Protein 8JBW (pdb70)

Solvent-accessible surface area: 17081 Å² total; per-residue (Å²): 155,85,74,63,69,38,5,2,9,0,37,0,38,0,45,59,1,137,122,34,4,80,72,3,8,51,102,2,15,0,50,39,38,2,43,47,0,116,118,58,67,16,42,22,10,13,4,34,1,3,30,11,72,1,0,15,0,2,0,10,8,20,54,35,62,42,88,26,109,108,90,123,98,21,67,164,77,27,72,58,116,0,57,88,2,79,94,22,31,109,67,72,14,34,6,4,17,11,8,0,6,75,15,130,67,0,111,50,28,19,89,66,0,55,87,49,51,9,110,58,75,36,66,34,68,83,66,75,37,155,76,11,35,6,41,12,0,11,0,65,14,3,10,56,9,5,2,21,0,6,48,113,62,91,6,110,14,48,2,35,18,28,26,44,75,39,116,100,108,38,63,33,32,154,152,48,49,101,8,87,0,52,0,2,0,3,5,6,6,17,26,43,169,94,49,56,41,87,3,22,74,15,4,119,118,4,70,53,212,167,144,15,34,3,79,9,4,53,38,15,13,80,46,72,80,90,92,183,49,95,75,62,121,78,103,13,51,0,57,37,0,14,51,15,52,56,14,102,25,0,13,17,0,0,0,53,1,74,59,0,27,92,1,0,43,26,1,103,78,9,38,12,110,14,0,46,9,12,92,48,6,3,117,72,4,114,123,124,10,71,100,64,66,46,85,36,142,33,58,22,93,81,0,64,133,12,26,0,1,2,16,34,53,171,56,3,5,0,0,5,0,11,1,64,28,40,51,157,93,60,22,5,0,0,1,1,0,11,54,41,127,23,122,7,15,7,17,28,2,80,54,20,0,71,98,5,10,51,60,71,84,88,130,250

Radius of gyration: 21.15 Å; Cα contacts (8 Å, |Δi|>4): 724; chains: 1; bounding box: 48×59×52 Å

Organism: Zymoseptoria tritici (NCBI:txid1047171)

InterPro domains:
  IPR004360 Glyoxalase/fosfomycin resistance/dioxygenase domain [PF00903] (42-165)
  IPR004360 Glyoxalase/fosfomycin resistance/dioxygenase domain [PF00903] (229-338)
  IPR005956 4-hydroxyphenylpyruvate dioxygenase [PIRSF009283] (35-419)
  IPR005956 4-hydroxyphenylpyruvate dioxygenase [PTHR11959] (38-419)
  IPR005956 4-hydroxyphenylpyruvate dioxygenase [TIGR01263] (41-419)
  IPR029068 Glyoxalase/Bleomycin resistance protein/Dihydroxybiphenyl dioxygenase [G3DSA:3.10.180.10] (33-210)
  IPR029068 Glyoxalase/Bleomycin resistance protein/Dihydroxybiphenyl dioxygenase [G3DSA:3.10.180.10] (213-419)
  IPR029068 Glyoxalase/Bleomycin resistance protein/Dihydroxybiphenyl dioxygenase [SSF54593] (38-406)
  IPR037523 Vicinal oxygen chelate (VOC), core domain [PS51819] (41-187)
  IPR037523 Vicinal oxygen chelate (VOC), core domain [PS51819] (218-376)
  IPR041735 4-hydroxyphenylpyruvate dioxygenase, C-terminal [cd07250] (216-411)
  IPR041736 4-hydroxyphenylpyruvate dioxygenase, N-terminal [cd08342] (42-200)

Secondary structure (DSSP, 8-state):
----TTEEEEEEE-S-HHHHHHHHHHHH--EEEEEESTTTT-SSEEEEEEEETTEEEEEEEESS-TT--SSPPPPHHHHHHHHHHHHHHHHT-SEEEEEEEE-S-HHHHHHHHHHTT-EEEEEEEEEEETTEEEEEEEEE-STT-EEEEEEESS--SSSSTT-EE--S--GGGGSS------EEEEEES---HHHHHHHHHHHHTT-SSSPPS-HHHHHHHHHHHT----------TTTTHHHHHHSTT-EEEEEE-S-HHHHHHHHHHHT--BPPPPHHHHHHHHHHHHHTT---SS-HHHHHHTT-EEEE-SS-EEEEEEBSPSSSSTTEEEEEEEEES----SHHHHHHHHHHHHHHHTT-

B-factor: mean 84.69, std 13.87, range [20.0, 147.4]

Foldseek 3Di:
DADAVQWLAWEKQAACQPPVVCCCVLLPPWKWWKKFDVVLPNQFKIWTWTAARNYIYIYMHTPAALPRPPDDDDPPVRSVVRVVSVVCCVVPNIDTAETEGADACQVVLVVLLCVLPWAWDAHWDWDAAPQGIKIKTWTAAQHRHIYMYIYGDRHDARRHHRMHTDDDTDPSNVVAQHAAWHYWQDKRQWPDPVRLVVRQVSQVSSDDPPDHRDPLSPVQSVVPVVDDADADPPPQLLFLVCCQNPPGSAIETEIEGQDVLSNLVSSVVSPFAFGAHHPVLLVVVVVVCVVLVADDPDDSVSCNVSSWDWDADNQHIKIKTKTQQPDPDRHYIYMYMHDDPDSDDCPVVVVSRRVRSVVVVVVD

Nearest PDB structures (foldseek):
  8jbw-assembly1_A-2  TM=1.003E+00  e=5.913E-81  Zymoseptoria tritici
  8im2-assembly1_A  TM=7.874E-01  e=1.415E-38  Homo sapiens
  1sqi-assembly1_A  TM=8.249E-01  e=3.680E-37  Rattus norvegicus
  1sqi-assembly1_B  TM=8.446E-01  e=2.368E-36  Rattus norvegicus
  8x68-assembly1_A-2  TM=7.218E-01  e=2.216E-27  Arabidopsis thaliana

Sequence (364 aa):
EVNYRGYHHAEWWVGNAKQVAQFYITRMGFEPVAHKGLETGSRFFASHVVQNNGVRFVFTSPVRSSARQTLKAAPLADQARLDEMYDHLDKHGDGVKDVAFEVDDVLAVYENAVANGAESVSSPHTDSCDEGDVISAAIKTYGDTTHTFIQRTTYTGPFLPGYRSCTTVDSANKFLPPVNLEAIDHCVGNQDWDEMSDACDFYERCLGFHRFWSVDDKDICTEFSALKNEPAHGKSQIEEYVDFYNGPGVQHIALRTPNIIEAVSNLRSRGVEFISVPDTYYENMRLRLKAAGMKLEESFDIIQKLNILIDFDEGGYLLQLFTKPLMDRPTVFIEIIQRNNFDGFGAGNFKSLFEAIEREQDLR

Structure (mmCIF, N/CA/C/O backbone):
data_8JBW
#
_entry.id   8JBW
#
_cell.length_a   110.348
_cell.length_b   110.348
_cell.length_c   80.849
_cell.angle_alpha   90.00
_cell.angle_beta   90.00
_cell.angle_gamma   90.00
#
_symmetry.space_group_name_H-M   'P 42 21 2'
#
loop_
_entity.id
_entity.type
_entity.pdbx_description
1 polymer '4-hydroxyphenylpyruvate dioxygenase'
2 non-polymer 'COBALT (II) ION'
3 non-polymer (9bR)-2,6-diethanoyl-8,9b-dimethyl-3,7,9-tris(oxidanyl)dibenzofuran-1-one
#
loop_
_atom_site.group_PDB
_atom_site.id
_atom_site.type_symbol
_atom_site.label_atom_id
_atom_site.label_alt_id
_atom_site.label_comp_id
_atom_site.label_asym_id
_atom_site.label_entity_id
_atom_site.label_seq_id
_atom_site.pdbx_PDB_ins_code
_atom_site.Cartn_x
_atom_site.Cartn_y
_atom_site.Cartn_z
_atom_site.occupancy
_atom_site.B_iso_or_equiv
_atom_site.auth_seq_id
_atom_site.auth_comp_id
_atom_site.auth_asym_id
_atom_site.auth_atom_id
_atom_site.pdbx_PDB_model_num
ATOM 1 N N . GLU A 1 36 ? 56.868 38.165 22.820 1.00 118.33 36 GLU A N 1
ATOM 2 C CA . GLU A 1 36 ? 56.157 39.373 23.209 1.00 116.33 36 GLU A CA 1
ATOM 3 C C . GLU A 1 36 ? 54.652 39.311 22.970 1.00 110.96 36 GLU A C 1
ATOM 4 O O . GLU A 1 36 ? 53.921 40.092 23.590 1.00 106.84 36 GLU A O 1
ATOM 6 N N . VAL A 1 37 ? 54.170 38.409 22.107 1.00 105.44 37 VAL A N 1
ATOM 7 C CA . VAL A 1 37 ? 52.758 38.404 21.728 1.00 101.33 37 VAL A CA 1
ATOM 8 C C . VAL A 1 37 ? 51.926 37.820 22.871 1.00 94.74 37 VAL A C 1
ATOM 9 O O . VAL A 1 37 ? 52.457 37.193 23.796 1.00 82.77 37 VAL A O 1
ATOM 13 N N . ASN A 1 38 ? 50.606 38.017 22.796 1.00 92.92 38 ASN A N 1
ATOM 14 C CA . ASN A 1 38 ? 49.718 37.910 23.951 1.00 86.64 38 ASN A CA 1
ATOM 15 C C . ASN A 1 38 ? 48.347 37.454 23.447 1.00 87.82 38 ASN A C 1
ATOM 16 O O . ASN A 1 38 ? 47.597 38.268 22.903 1.00 82.92 38 ASN A O 1
ATOM 21 N N . TYR A 1 39 ? 48.010 36.172 23.653 1.00 88.96 39 TYR A N 1
ATOM 22 C CA . TYR A 1 39 ? 46.770 35.616 23.110 1.00 79.59 39 TYR A CA 1
ATOM 23 C C . TYR A 1 39 ? 45.560 35.830 24.003 1.00 76.92 39 TYR A C 1
ATOM 24 O O . TYR A 1 39 ? 44.444 35.532 23.560 1.00 77.04 39 TYR A O 1
ATOM 33 N N . ARG A 1 40 ? 45.755 36.333 25.234 1.00 76.84 40 ARG A N 1
ATOM 34 C CA . ARG A 1 40 ? 44.713 36.384 26.270 1.00 67.48 40 ARG A CA 1
ATOM 35 C C . ARG A 1 40 ? 43.962 35.062 26.343 1.00 66.86 40 ARG A C 1
ATOM 36 O O . ARG A 1 40 ? 42.739 35.024 26.486 1.00 66.81 40 ARG A O 1
ATOM 44 N N . GLY A 1 41 ? 44.711 33.967 26.227 1.00 66.47 41 GLY A N 1
ATOM 45 C CA . GLY A 1 41 ? 44.174 32.634 26.376 1.00 67.75 41 GLY A CA 1
ATOM 46 C C . GLY A 1 41 ? 43.362 32.136 25.209 1.00 73.84 41 GLY A C 1
ATOM 47 O O . GLY A 1 41 ? 42.900 30.985 25.245 1.00 74.99 41 GLY A O 1
ATOM 48 N N . TYR A 1 42 ? 43.172 32.967 24.182 1.00 76.06 42 TYR A N 1
ATOM 49 C CA . TYR A 1 42 ? 42.503 32.581 22.951 1.00 68.35 42 TYR A CA 1
ATOM 50 C C . TYR A 1 42 ? 43.507 31.914 22.033 1.00 71.28 42 TYR A C 1
ATOM 51 O O . TYR A 1 42 ? 44.474 32.552 21.601 1.00 76.88 42 TYR A O 1
ATOM 60 N N . HIS A 1 43 ? 43.285 30.639 21.729 1.00 70.36 43 HIS A N 1
ATOM 61 C CA . HIS A 1 43 ? 44.170 30.000 20.771 1.00 73.02 43 HIS A CA 1
ATOM 62 C C . HIS A 1 43 ? 43.984 30.609 19.397 1.00 73.87 43 HIS A C 1
ATOM 63 O O . HIS A 1 43 ? 44.952 30.790 18.649 1.00 74.66 43 HIS A O 1
ATOM 70 N N . HIS A 1 44 ? 42.745 30.969 19.081 1.00 73.88 44 HIS A N 1
ATOM 71 C CA . HIS A 1 44 ? 42.327 31.422 17.767 1.00 72.39 44 HIS A CA 1
ATOM 72 C C . HIS A 1 44 ? 40.811 31.501 17.730 1.00 70.87 44 HIS A C 1
ATOM 73 O O . HIS A 1 44 ? 40.137 30.981 18.622 1.00 74.79 44 HIS A O 1
ATOM 80 N N . ALA A 1 45 ? 40.266 32.129 16.699 1.00 73.64 45 ALA A N 1
ATOM 81 C CA . ALA A 1 45 ? 38.869 31.965 16.324 1.00 75.21 45 ALA A CA 1
ATOM 82 C C . ALA A 1 45 ? 38.832 31.345 14.939 1.00 73.93 45 ALA A C 1
ATOM 83 O O . ALA A 1 45 ? 39.562 31.791 14.046 1.00 74.53 45 ALA A O 1
ATOM 85 N N . GLU A 1 46 ? 38.003 30.318 14.756 1.00 71.86 46 GLU A N 1
ATOM 86 C CA . GLU A 1 46 ? 37.856 29.676 13.448 1.00 78.74 46 GLU A CA 1
ATOM 87 C C . GLU A 1 46 ? 36.562 30.108 12.768 1.00 74.82 46 GLU A C 1
ATOM 88 O O . GLU A 1 46 ? 35.474 30.000 13.348 1.00 71.23 46 GLU A O 1
ATOM 94 N N . TRP A 1 47 ? 36.679 30.588 11.540 1.00 71.18 47 TRP A N 1
ATOM 95 C CA . TRP A 1 47 ? 35.494 30.915 10.767 1.00 72.18 47 TRP A CA 1
ATOM 96 C C . TRP A 1 47 ? 35.157 29.756 9.842 1.00 68.73 47 TRP A C 1
ATOM 97 O O . TRP A 1 47 ? 36.043 29.044 9.365 1.00 67.78 47 TRP A O 1
ATOM 108 N N . TRP A 1 48 ? 33.868 29.565 9.596 1.00 68.58 48 TRP A N 1
ATOM 109 C CA . TRP A 1 48 ? 33.417 28.767 8.462 1.00 72.88 48 TRP A CA 1
ATOM 110 C C . TRP A 1 48 ? 32.998 29.715 7.345 1.00 70.26 48 TRP A C 1
ATOM 111 O O . TRP A 1 48 ? 32.121 30.571 7.540 1.00 65.32 48 TRP A O 1
ATOM 122 N N . VAL A 1 49 ? 33.664 29.595 6.193 1.00 70.76 49 VAL A N 1
ATOM 123 C CA . VAL A 1 49 ? 33.468 30.521 5.089 1.00 71.36 49 VAL A CA 1
ATOM 124 C C . VAL A 1 49 ? 33.498 29.761 3.771 1.00 74.09 49 VAL A C 1
ATOM 125 O O . VAL A 1 49 ? 33.979 28.626 3.684 1.00 72.48 49 VAL A O 1
ATOM 129 N N . GLY A 1 50 ? 32.971 30.415 2.732 1.00 74.99 50 GLY A N 1
ATOM 130 C CA . GLY A 1 50 ? 32.884 29.764 1.439 1.00 69.29 50 GLY A CA 1
ATOM 131 C C . GLY A 1 50 ? 34.235 29.668 0.762 1.00 69.38 50 GLY A C 1
ATOM 132 O O . GLY A 1 50 ? 34.626 28.606 0.272 1.00 61.74 50 GLY A O 1
ATOM 133 N N . ASN A 1 51 ? 34.979 30.766 0.758 1.00 70.03 51 ASN A N 1
ATOM 134 C CA . ASN A 1 51 ? 36.252 30.857 0.057 1.00 68.29 51 ASN A CA 1
ATOM 135 C C . ASN A 1 51 ? 37.323 31.183 1.083 1.00 69.81 51 ASN A C 1
ATOM 136 O O . ASN A 1 51 ? 37.739 32.336 1.210 1.00 67.37 51 ASN A O 1
ATOM 141 N N . ALA A 1 52 ? 37.762 30.161 1.816 1.00 69.26 52 ALA A N 1
ATOM 142 C CA . ALA A 1 52 ? 38.794 30.382 2.820 1.00 72.85 52 ALA A CA 1
ATOM 143 C C . ALA A 1 52 ? 39.996 31.074 2.202 1.00 73.91 52 ALA A C 1
ATOM 144 O O . ALA A 1 52 ? 40.435 32.130 2.680 1.00 72.29 52 ALA A O 1
ATOM 146 N N . LYS A 1 53 ? 40.506 30.512 1.101 1.00 75.54 53 LYS A N 1
ATOM 147 C CA . LYS A 1 53 ? 41.761 30.985 0.530 1.00 74.39 53 LYS A CA 1
ATOM 148 C C . LYS A 1 53 ? 41.713 32.486 0.278 1.00 72.85 53 LYS A C 1
ATOM 149 O O . LYS A 1 53 ? 42.632 33.218 0.658 1.00 77.78 53 LYS A O 1
ATOM 155 N N . GLN A 1 54 ? 40.612 32.976 -0.295 1.00 72.79 54 GLN A N 1
ATOM 156 C CA . GLN A 1 54 ? 40.539 34.392 -0.637 1.00 75.11 54 GLN A CA 1
ATOM 157 C C . GLN A 1 54 ? 40.019 35.256 0.511 1.00 74.98 54 GLN A C 1
ATOM 158 O O . GLN A 1 54 ? 40.499 36.384 0.695 1.00 72.81 54 GLN A O 1
ATOM 164 N N . VAL A 1 55 ? 39.037 34.769 1.272 1.00 67.57 55 VAL A N 1
ATOM 165 C CA . VAL A 1 55 ? 38.503 35.564 2.369 1.00 69.64 55 VAL A CA 1
ATOM 166 C C . VAL A 1 55 ? 39.603 35.856 3.392 1.00 73.54 55 VAL A C 1
ATOM 167 O O . VAL A 1 55 ? 39.726 36.981 3.901 1.00 64.89 55 VAL A O 1
ATOM 171 N N . ALA A 1 56 ? 40.455 34.859 3.660 1.00 70.31 56 ALA A N 1
ATOM 172 C CA . ALA A 1 56 ? 41.573 35.046 4.582 1.00 72.27 56 ALA A CA 1
ATOM 173 C C . ALA A 1 56 ? 42.414 36.255 4.206 1.00 70.00 56 ALA A C 1
ATOM 174 O O . ALA A 1 56 ? 42.904 36.973 5.081 1.00 78.99 56 ALA A O 1
ATOM 176 N N . GLN A 1 57 ? 42.579 36.506 2.920 1.00 74.16 57 GLN A N 1
ATOM 177 C CA . GLN A 1 57 ? 43.416 37.615 2.494 1.00 77.05 57 GLN A CA 1
ATOM 178 C C . GLN A 1 57 ? 42.761 38.956 2.753 1.00 73.67 57 GLN A C 1
ATOM 179 O O . GLN A 1 57 ? 43.463 39.974 2.835 1.00 73.99 57 GLN A O 1
ATOM 185 N N . PHE A 1 58 ? 41.437 38.968 2.895 1.00 68.56 58 PHE A N 1
ATOM 186 C CA . PHE A 1 58 ? 40.737 40.191 3.256 1.00 68.85 58 PHE A CA 1
ATOM 187 C C . PHE A 1 58 ? 41.393 40.831 4.463 1.00 76.45 58 PHE A C 1
ATOM 188 O O . PHE A 1 58 ? 41.764 42.012 4.440 1.00 74.82 58 PHE A O 1
ATOM 196 N N . TYR A 1 59 ? 41.580 40.027 5.515 1.00 70.15 59 TYR A N 1
ATOM 197 C CA . TYR A 1 59 ? 42.198 40.463 6.756 1.00 77.83 59 TYR A CA 1
ATOM 198 C C . TYR A 1 59 ? 43.683 40.746 6.572 1.00 79.42 59 TYR A C 1
ATOM 199 O O . TYR A 1 59 ? 44.235 41.578 7.306 1.00 79.27 59 TYR A O 1
ATOM 208 N N . ILE A 1 60 ? 44.335 40.102 5.598 1.00 71.73 60 ILE A N 1
ATOM 209 C CA . ILE A 1 60 ? 45.717 40.460 5.307 1.00 74.38 60 ILE A CA 1
ATOM 210 C C . ILE A 1 60 ? 45.780 41.853 4.702 1.00 74.27 60 ILE A C 1
ATOM 211 O O . ILE A 1 60 ? 46.582 42.698 5.114 1.00 73.11 60 ILE A O 1
ATOM 216 N N . THR A 1 61 ? 44.943 42.121 3.714 1.00 75.02 61 THR A N 1
ATOM 217 C CA . THR A 1 61 ? 45.091 43.409 3.058 1.00 79.42 61 THR A CA 1
ATOM 218 C C . THR A 1 61 ? 44.388 44.500 3.844 1.00 74.92 61 THR A C 1
ATOM 219 O O . THR A 1 61 ? 44.991 45.528 4.164 1.00 75.29 61 THR A O 1
ATOM 223 N N . ARG A 1 62 ? 43.129 44.275 4.203 1.00 75.80 62 ARG A N 1
ATOM 224 C CA . ARG A 1 62 ? 42.354 45.327 4.848 1.00 77.97 62 ARG A CA 1
ATOM 225 C C . ARG A 1 62 ? 42.707 45.545 6.321 1.00 78.23 62 ARG A C 1
ATOM 226 O O . ARG A 1 62 ? 42.511 46.655 6.835 1.00 76.27 62 ARG A O 1
ATOM 234 N N . MET A 1 63 ? 43.249 44.546 7.01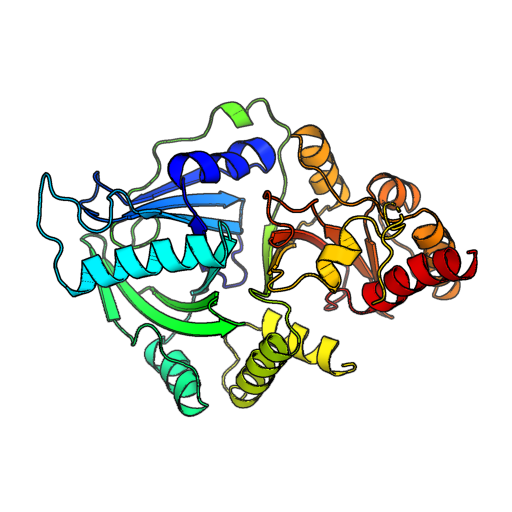4 1.00 74.46 63 MET A N 1
ATOM 235 C CA . MET A 1 63 ? 43.424 44.682 8.456 1.00 80.64 63 MET A CA 1
ATOM 236 C C . MET A 1 63 ? 44.806 44.335 8.995 1.00 78.62 63 MET A C 1
ATOM 237 O O . MET A 1 63 ? 44.982 44.341 10.217 1.00 80.45 63 MET A O 1
ATOM 242 N N . GLY A 1 64 ? 45.778 44.033 8.145 1.00 69.78 64 GLY A N 1
ATOM 243 C CA . GLY A 1 64 ? 47.138 43.893 8.603 1.00 67.29 64 GLY A CA 1
ATOM 244 C C . GLY A 1 64 ? 47.561 42.518 9.070 1.00 72.41 64 GLY A C 1
ATOM 245 O O . GLY A 1 64 ? 48.630 42.400 9.681 1.00 77.31 64 GLY A O 1
ATOM 246 N N . PHE A 1 65 ? 46.786 41.472 8.800 1.00 71.20 65 PHE A N 1
ATOM 247 C CA . PHE A 1 65 ? 47.197 40.148 9.249 1.00 70.76 65 PHE A CA 1
ATOM 248 C C . PHE A 1 65 ? 48.347 39.609 8.395 1.00 76.86 65 PHE A C 1
ATOM 249 O O . PHE A 1 65 ? 48.711 40.165 7.348 1.00 76.04 65 PHE A O 1
ATOM 257 N N . GLU A 1 66 ? 48.923 38.501 8.862 1.00 72.29 66 GLU A N 1
ATOM 258 C CA . GLU A 1 66 ? 49.997 37.832 8.157 1.00 72.72 66 GLU A CA 1
ATOM 259 C C . GLU A 1 66 ? 49.691 36.349 8.021 1.00 74.38 66 GLU A C 1
ATOM 260 O O . GLU A 1 66 ? 49.165 35.735 8.953 1.00 76.02 66 GLU A O 1
ATOM 266 N N . PRO A 1 67 ? 49.978 35.754 6.866 1.00 81.84 67 PRO A N 1
ATOM 267 C CA . PRO A 1 67 ? 49.750 34.314 6.718 1.00 80.84 67 PRO A CA 1
ATOM 268 C C . PRO A 1 67 ? 50.693 33.566 7.636 1.00 76.85 67 PRO A C 1
ATOM 269 O O . PRO A 1 67 ? 51.870 33.910 7.753 1.00 79.78 67 PRO A O 1
ATOM 273 N N . VAL A 1 68 ? 50.173 32.529 8.282 1.00 73.76 68 VAL A N 1
ATOM 274 C CA . VAL A 1 68 ? 50.945 31.859 9.318 1.00 78.06 68 VAL A CA 1
ATOM 275 C C . VAL A 1 68 ? 50.995 30.353 9.102 1.00 79.45 68 VAL A C 1
ATOM 276 O O . VAL A 1 68 ? 52.082 29.759 9.068 1.00 84.97 68 VAL A O 1
ATOM 280 N N . ALA A 1 69 ? 49.838 29.713 8.975 1.00 77.79 69 ALA A N 1
ATOM 281 C CA . ALA A 1 69 ? 49.828 28.275 8.768 1.00 81.01 69 ALA A CA 1
ATOM 282 C C . ALA A 1 69 ? 48.779 27.911 7.730 1.00 80.31 69 ALA A C 1
ATOM 283 O O .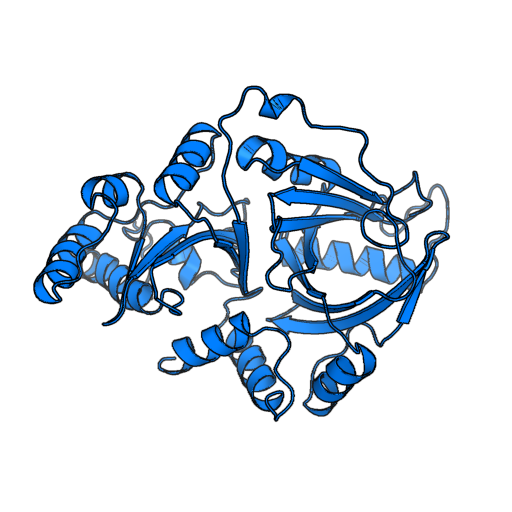 ALA A 1 69 ? 47.890 28.704 7.384 1.00 71.79 69 ALA A O 1
ATOM 285 N N . HIS A 1 70 ? 48.884 26.677 7.250 1.00 81.33 70 HIS A N 1
ATOM 286 C CA . HIS A 1 70 ? 47.964 26.201 6.236 1.00 79.16 70 HIS A CA 1
ATOM 287 C C . HIS A 1 70 ? 47.726 24.710 6.422 1.00 78.67 70 HIS A C 1
ATOM 288 O O . HIS A 1 70 ? 48.624 23.973 6.840 1.00 77.12 70 HIS A O 1
ATOM 295 N N . LYS A 1 71 ? 46.514 24.273 6.092 1.00 76.79 71 LYS A N 1
ATOM 296 C CA . LYS A 1 71 ? 46.146 22.863 6.132 1.00 82.25 71 LYS A CA 1
ATOM 297 C C . LYS A 1 71 ? 45.194 22.563 4.978 1.00 87.29 71 LYS A C 1
ATOM 298 O O . LYS A 1 71 ? 44.151 23.203 4.845 1.00 86.99 71 LYS A O 1
ATOM 304 N N . GLY A 1 72 ? 45.558 21.597 4.140 1.00 91.84 72 GLY A N 1
ATOM 305 C CA . GLY A 1 72 ? 44.784 21.305 2.949 1.00 86.49 72 GLY A CA 1
ATOM 306 C C . GLY A 1 72 ? 45.268 20.102 2.170 1.00 84.72 72 GLY A C 1
ATOM 307 O O . GLY A 1 72 ? 45.812 19.142 2.719 1.00 85.68 72 GLY A O 1
ATOM 308 N N . LEU A 1 73 ? 45.071 20.155 0.857 1.00 97.39 73 LEU A N 1
ATOM 309 C CA . LEU A 1 73 ? 45.490 19.069 -0.026 1.00 93.70 73 LEU A CA 1
ATOM 310 C C . LEU A 1 73 ? 47.006 18.872 -0.056 1.00 93.91 73 LEU A C 1
ATOM 311 O O . LEU A 1 73 ? 47.470 17.843 -0.558 1.00 93.29 73 LEU A O 1
ATOM 316 N N . GLU A 1 74 ? 47.775 19.800 0.510 1.00 96.35 74 GLU A N 1
ATOM 317 C CA . GLU A 1 74 ? 49.230 19.751 0.583 1.00 92.89 74 GLU A CA 1
ATOM 318 C C . GLU A 1 74 ? 49.713 19.097 1.862 1.00 100.76 74 GLU A C 1
ATOM 319 O O . GLU A 1 74 ? 50.918 18.866 2.013 1.00 111.31 74 GLU A O 1
ATOM 325 N N . THR A 1 75 ? 48.800 18.827 2.792 1.00 98.03 75 THR A N 1
ATOM 326 C CA . THR A 1 75 ? 49.087 18.103 4.020 1.00 98.55 75 THR A CA 1
ATOM 327 C C . THR A 1 75 ? 48.023 17.034 4.249 1.00 104.94 75 THR A C 1
ATOM 328 O O . THR A 1 75 ? 47.656 16.731 5.399 1.00 102.77 75 THR A O 1
ATOM 332 N N . GLY A 1 76 ? 47.490 16.494 3.146 1.00 100.38 76 GLY A N 1
ATOM 333 C CA . GLY A 1 76 ? 46.597 15.353 3.151 1.00 102.00 76 GLY A CA 1
ATOM 334 C C . GLY A 1 76 ? 45.167 15.626 3.566 1.00 103.35 76 GLY A C 1
ATOM 335 O O . GLY A 1 76 ? 44.390 14.672 3.709 1.00 104.71 76 GLY A O 1
ATOM 336 N N . SER A 1 77 ? 44.788 16.883 3.775 1.00 102.96 77 SER A N 1
ATOM 337 C CA . SER A 1 77 ? 43.428 17.190 4.199 1.00 96.83 77 SER A CA 1
ATOM 338 C C . SER A 1 77 ? 42.539 17.103 2.965 1.00 92.48 77 SER A C 1
ATOM 339 O O . SER A 1 77 ? 42.383 18.074 2.223 1.00 91.18 77 SER A O 1
ATOM 342 N N . ARG A 1 78 ? 41.946 15.924 2.754 1.00 90.05 78 ARG A N 1
ATOM 343 C CA . ARG A 1 78 ? 41.192 15.614 1.548 1.00 87.81 78 ARG A CA 1
ATOM 344 C C . ARG A 1 78 ? 39.854 16.337 1.464 1.00 84.94 78 ARG A C 1
ATOM 345 O O . ARG A 1 78 ? 39.228 16.306 0.398 1.00 89.54 78 ARG A O 1
ATOM 347 N N . PHE A 1 79 ? 39.401 16.995 2.531 1.00 83.09 79 PHE A N 1
ATOM 348 C CA . PHE A 1 79 ? 38.035 17.517 2.564 1.00 83.22 79 PHE A CA 1
ATOM 349 C C . PHE A 1 79 ? 37.902 18.991 2.932 1.00 74.70 79 PHE A C 1
ATOM 350 O O . PHE A 1 79 ? 36.854 19.581 2.633 1.00 68.04 79 PHE A O 1
ATOM 358 N N . PHE A 1 80 ? 38.896 19.601 3.571 1.00 73.72 80 PHE A N 1
ATOM 359 C CA . PHE A 1 80 ? 38.761 20.980 4.014 1.00 70.58 80 PHE A CA 1
ATOM 360 C C . PHE A 1 80 ? 40.126 21.644 3.973 1.00 74.55 80 PHE A C 1
ATOM 361 O O . PHE A 1 80 ? 41.159 21.002 4.187 1.00 79.45 80 PHE A O 1
ATOM 369 N N . ALA A 1 81 ? 40.121 22.937 3.697 1.00 72.80 81 ALA A N 1
ATOM 370 C CA . ALA A 1 81 ? 41.332 23.729 3.742 1.00 76.13 81 ALA A CA 1
ATOM 371 C C . ALA A 1 81 ? 41.216 24.702 4.901 1.00 72.14 81 ALA A C 1
ATOM 372 O O . ALA A 1 81 ? 40.124 25.196 5.193 1.00 68.58 81 ALA A O 1
ATOM 374 N N . SER A 1 82 ? 42.329 24.957 5.579 1.00 71.74 82 SER A N 1
ATOM 375 C CA . SER A 1 82 ? 42.339 25.935 6.656 1.00 72.81 82 SER A CA 1
ATOM 376 C C . SER A 1 82 ? 43.488 26.903 6.454 1.00 72.47 82 SER A C 1
ATOM 377 O O . SER A 1 82 ? 44.623 26.494 6.177 1.00 69.31 82 SER A O 1
ATOM 380 N N . HIS A 1 83 ? 43.176 28.185 6.585 1.00 68.34 83 HIS A N 1
ATOM 381 C CA . HIS A 1 83 ? 44.145 29.259 6.483 1.00 71.20 83 HIS A CA 1
ATOM 382 C C . HIS A 1 83 ? 44.091 30.043 7.775 1.00 76.18 83 HIS A C 1
ATOM 383 O O . HIS A 1 83 ? 43.038 30.595 8.122 1.00 74.07 83 HIS A O 1
ATOM 390 N N . VAL A 1 84 ? 45.211 30.083 8.491 1.00 74.48 84 VAL A N 1
ATOM 391 C CA . VAL A 1 84 ? 45.296 30.857 9.717 1.00 75.49 84 VAL A CA 1
ATOM 392 C C . VAL A 1 84 ? 46.164 32.078 9.436 1.00 72.99 84 VAL A C 1
ATOM 393 O O . VAL A 1 84 ? 47.275 31.963 8.898 1.00 68.68 84 VAL A O 1
ATOM 397 N N . VAL A 1 85 ? 45.599 33.251 9.720 1.00 73.09 85 VAL A N 1
ATOM 398 C CA . VAL A 1 85 ? 46.289 34.531 9.680 1.00 73.60 85 VAL A CA 1
ATOM 399 C C . VAL A 1 85 ? 46.293 35.094 11.087 1.00 75.91 85 VAL A C 1
ATOM 400 O O . VAL A 1 85 ? 45.339 34.913 11.854 1.00 74.22 85 VAL A O 1
ATOM 404 N N . GLN A 1 86 ? 47.365 35.803 11.419 1.00 79.99 86 GLN A N 1
ATOM 405 C CA . GLN A 1 86 ? 47.597 36.260 12.781 1.00 78.69 86 GLN A CA 1
ATOM 406 C C . GLN A 1 86 ? 47.890 37.755 12.763 1.00 77.72 86 GLN A C 1
ATOM 407 O O . GLN A 1 86 ? 48.446 38.281 11.795 1.00 75.13 86 GLN A O 1
ATOM 413 N N . ASN A 1 87 ? 47.468 38.447 13.824 1.00 78.31 87 ASN A N 1
ATOM 414 C CA . ASN A 1 87 ? 47.864 39.837 14.049 1.00 76.52 87 ASN A CA 1
ATOM 415 C C . ASN A 1 87 ? 48.232 39.934 15.525 1.00 76.27 87 ASN A C 1
ATOM 416 O O . ASN A 1 87 ? 47.349 40.001 16.388 1.00 70.62 87 ASN A O 1
ATOM 421 N N . ASN A 1 88 ? 49.540 39.970 15.793 1.00 79.47 88 ASN A N 1
ATOM 422 C CA . ASN A 1 88 ? 50.072 39.929 17.148 1.00 71.80 88 ASN A CA 1
ATOM 423 C C . ASN A 1 88 ? 49.345 38.794 17.861 1.00 79.22 88 ASN A C 1
ATOM 424 O O . ASN A 1 88 ? 49.437 37.646 17.414 1.00 81.17 88 ASN A O 1
ATOM 429 N N . GLY A 1 89 ? 48.566 39.091 18.906 1.00 81.34 89 GLY A N 1
ATOM 430 C CA . GLY A 1 89 ? 47.843 38.039 19.604 1.00 78.64 89 GLY A CA 1
ATOM 431 C C . GLY A 1 89 ? 46.638 37.487 18.864 1.00 76.79 89 GLY A C 1
ATOM 432 O O . GLY A 1 89 ? 46.211 36.365 19.161 1.00 82.22 89 GLY A O 1
ATOM 433 N N . VAL A 1 90 ? 46.077 38.242 17.917 1.00 77.20 90 VAL A N 1
ATOM 434 C CA . VAL A 1 90 ? 44.854 37.832 17.227 1.00 76.12 90 VAL A CA 1
ATOM 435 C C . VAL A 1 90 ? 45.180 36.777 16.180 1.00 74.08 90 VAL A C 1
ATOM 436 O O . VAL A 1 90 ? 46.026 36.991 15.310 1.00 72.29 90 VAL A O 1
ATOM 440 N N . ARG A 1 91 ? 44.483 35.647 16.241 1.00 74.09 91 ARG A N 1
ATOM 441 C CA . ARG A 1 91 ? 44.714 34.543 15.320 1.00 72.55 91 ARG A CA 1
ATOM 442 C C . ARG A 1 91 ? 43.371 34.052 14.807 1.00 75.01 91 ARG A C 1
ATOM 443 O O . ARG A 1 91 ? 42.544 33.573 15.588 1.00 69.07 91 ARG A O 1
ATOM 451 N N . PHE A 1 92 ? 43.153 34.178 13.498 1.00 75.44 92 PHE A N 1
ATOM 452 C CA . PHE A 1 92 ? 41.948 33.684 12.847 1.00 71.22 92 PHE A CA 1
ATOM 453 C C . PHE A 1 92 ? 42.262 32.429 12.052 1.00 72.30 92 PHE A C 1
ATOM 454 O O . PHE A 1 92 ? 43.333 32.310 11.458 1.00 73.30 92 PHE A O 1
ATOM 462 N N . VAL A 1 93 ? 41.319 31.502 12.041 1.00 73.16 93 VAL A N 1
ATOM 463 C CA . VAL A 1 93 ? 41.355 30.351 11.157 1.00 73.00 93 VAL A CA 1
ATOM 464 C C . VAL A 1 93 ? 40.163 30.466 10.221 1.00 76.99 93 VAL A C 1
ATOM 465 O O . VAL A 1 93 ? 39.035 30.712 10.674 1.00 76.69 93 VAL A O 1
ATOM 469 N N . PHE A 1 94 ? 40.415 30.324 8.922 1.00 69.76 94 PHE A N 1
ATOM 470 C CA . PHE A 1 94 ? 39.359 30.253 7.927 1.00 69.11 94 PHE A CA 1
ATOM 471 C C . PHE A 1 94 ? 39.384 28.864 7.309 1.00 69.59 94 PHE A C 1
ATOM 472 O O . PHE A 1 94 ? 40.454 28.342 6.974 1.00 68.14 94 PHE A O 1
ATOM 480 N N . THR A 1 95 ? 38.211 28.258 7.199 1.00 65.89 95 THR A N 1
ATOM 481 C CA . THR A 1 95 ? 38.100 26.847 6.879 1.00 69.64 95 THR A CA 1
ATOM 482 C C . THR A 1 95 ? 36.982 26.675 5.866 1.00 72.98 95 THR A C 1
ATOM 483 O O . THR A 1 95 ? 35.853 27.132 6.092 1.00 67.24 95 THR A O 1
ATOM 487 N N . SER A 1 96 ? 37.318 26.043 4.738 1.00 75.56 96 SER A N 1
ATOM 488 C CA . SER A 1 96 ? 36.417 25.836 3.615 1.00 70.61 96 SER A CA 1
ATOM 489 C C . SER A 1 96 ? 36.490 24.389 3.167 1.00 66.06 96 SER A C 1
ATOM 490 O O . SER A 1 96 ? 37.562 23.768 3.211 1.00 65.88 96 SER A O 1
ATOM 493 N N . PRO A 1 97 ? 35.375 23.833 2.726 1.00 69.48 97 PRO A N 1
ATOM 494 C CA . PRO A 1 97 ? 35.437 22.542 2.041 1.00 74.09 97 PRO A CA 1
ATOM 495 C C . PRO A 1 97 ? 36.148 22.682 0.696 1.00 70.49 97 PRO A C 1
ATOM 496 O O . PRO A 1 97 ? 35.979 23.667 -0.027 1.00 66.41 97 PRO A O 1
ATOM 500 N N . VAL A 1 98 ? 36.994 21.704 0.382 1.00 69.30 98 VAL A N 1
ATOM 501 C CA . VAL A 1 98 ? 37.653 21.688 -0.909 1.00 73.89 98 VAL A CA 1
ATOM 502 C C . VAL A 1 98 ? 36.869 20.892 -1.939 1.00 78.85 98 VAL A C 1
ATOM 503 O O . VAL A 1 98 ? 37.247 20.874 -3.116 1.00 80.71 98 VAL A O 1
ATOM 507 N N . ARG A 1 99 ? 35.767 20.262 -1.544 1.00 76.70 99 ARG A N 1
ATOM 508 C CA . ARG A 1 99 ? 35.067 19.369 -2.450 1.00 73.58 99 ARG A CA 1
ATOM 509 C C . ARG A 1 99 ? 33.562 19.539 -2.237 1.00 75.63 99 ARG A C 1
ATOM 510 O O . ARG A 1 99 ? 33.120 20.194 -1.293 1.00 76.27 99 ARG A O 1
ATOM 518 N N . SER A 1 100 ? 32.772 19.008 -3.169 1.00 83.01 100 SER A N 1
ATOM 519 C CA . SER A 1 100 ? 31.320 19.111 -3.098 1.00 81.84 100 SER A CA 1
ATOM 520 C C . SER A 1 100 ? 30.749 17.955 -2.280 1.00 78.74 100 SER A C 1
ATOM 521 O O . SER A 1 100 ? 31.477 17.067 -1.835 1.00 80.73 100 SER A O 1
ATOM 524 N N . SER A 1 101 ? 29.425 17.969 -2.085 1.00 80.76 101 SER A N 1
ATOM 525 C CA . SER A 1 101 ? 28.752 16.952 -1.272 1.00 87.72 101 SER A CA 1
ATOM 526 C C . SER A 1 101 ? 28.899 15.559 -1.881 1.00 94.11 101 SER A C 1
ATOM 527 O O . SER A 1 101 ? 29.679 14.735 -1.391 1.00 94.59 101 SER A O 1
ATOM 530 N N . ALA A 1 102 ? 28.145 15.279 -2.947 1.00 99.89 102 ALA A N 1
ATOM 531 C CA . ALA A 1 102 ? 28.286 14.029 -3.697 1.00 96.53 102 ALA A CA 1
ATOM 532 C C . ALA A 1 102 ? 29.300 14.242 -4.821 1.00 103.21 102 ALA A C 1
ATOM 533 O O . ALA A 1 102 ? 28.970 14.293 -6.008 1.00 110.96 102 ALA A O 1
ATOM 535 N N . ARG A 1 103 ? 30.562 14.402 -4.413 1.00 98.92 103 ARG A N 1
ATOM 536 C CA . ARG A 1 103 ? 31.681 14.573 -5.346 1.00 106.49 103 ARG A CA 1
ATOM 537 C C . ARG A 1 103 ? 31.920 13.257 -6.080 1.00 114.87 103 ARG A C 1
ATOM 538 O O . ARG A 1 103 ? 32.597 12.356 -5.574 1.00 117.33 103 ARG A O 1
ATOM 540 N N . GLN A 1 104 ? 31.376 13.159 -7.299 1.00 113.43 104 GLN A N 1
ATOM 541 C CA . GLN A 1 104 ? 31.280 11.905 -8.043 1.00 121.72 104 GLN A CA 1
ATOM 542 C C . GLN A 1 104 ? 32.551 11.526 -8.801 1.00 125.62 104 GLN A C 1
ATOM 543 O O . GLN A 1 104 ? 32.612 10.409 -9.333 1.00 127.36 104 GLN A O 1
ATOM 545 N N . THR A 1 105 ? 33.564 12.398 -8.852 1.00 129.99 105 THR A N 1
ATOM 546 C CA . THR A 1 105 ? 34.749 12.183 -9.688 1.00 126.44 105 THR A CA 1
ATOM 547 C C . THR A 1 105 ? 35.809 11.291 -9.034 1.00 130.51 105 THR A C 1
ATOM 548 O O . THR A 1 105 ? 36.300 10.357 -9.676 1.00 126.72 105 THR A O 1
ATOM 550 N N . LEU A 1 106 ? 36.182 11.552 -7.773 1.00 128.31 106 LEU A N 1
ATOM 551 C CA . LEU A 1 106 ? 37.329 10.873 -7.172 1.00 126.61 106 LEU A CA 1
ATOM 552 C C . LEU A 1 106 ? 36.863 9.829 -6.195 1.00 129.90 106 LEU A C 1
ATOM 553 O O . LEU A 1 106 ? 36.575 8.678 -6.596 1.00 132.92 106 LEU A O 1
ATOM 555 N N . LYS A 1 107 ? 36.806 10.126 -4.901 1.00 123.65 107 LYS A N 1
ATOM 556 C CA . LYS A 1 107 ? 36.436 9.175 -3.878 1.00 113.98 107 LYS A CA 1
ATOM 557 C C . LYS A 1 107 ? 34.943 9.267 -3.573 1.00 114.63 107 LYS A C 1
ATOM 558 O O . LYS A 1 107 ? 34.290 10.284 -3.827 1.00 112.72 107 LYS A O 1
ATOM 564 N N . ALA A 1 108 ? 34.403 8.166 -3.053 1.00 117.70 108 ALA A N 1
ATOM 565 C CA . ALA A 1 108 ? 33.226 8.233 -2.203 1.00 106.87 108 ALA A CA 1
ATOM 566 C C . ALA A 1 108 ? 33.696 8.655 -0.824 1.00 104.25 108 ALA A C 1
ATOM 567 O O . ALA A 1 108 ? 34.681 8.116 -0.309 1.00 105.92 108 ALA A O 1
ATOM 569 N N . ALA A 1 109 ? 33.020 9.638 -0.241 1.00 102.66 109 ALA A N 1
ATOM 570 C CA . ALA A 1 109 ? 33.434 10.136 1.059 1.00 94.34 109 ALA A CA 1
ATOM 571 C C . ALA A 1 109 ? 33.047 9.136 2.153 1.00 99.94 109 ALA A C 1
ATOM 572 O O . ALA A 1 109 ? 31.963 8.546 2.095 1.00 99.56 109 ALA A O 1
ATOM 574 N N . PRO A 1 110 ? 33.923 8.894 3.139 1.00 96.28 110 PRO A N 1
ATOM 575 C CA . PRO A 1 110 ? 33.505 8.126 4.319 1.00 93.12 110 PRO A CA 1
ATOM 576 C C . PRO A 1 110 ? 32.343 8.808 5.012 1.00 94.55 110 PRO A C 1
ATOM 577 O O . PRO A 1 110 ? 32.166 10.027 4.937 1.00 92.16 110 PRO A O 1
ATOM 581 N N . LEU A 1 111 ? 31.560 8.000 5.714 1.00 94.38 111 LEU A N 1
ATOM 582 C CA . LEU A 1 111 ? 30.283 8.482 6.211 1.00 92.61 111 LEU A CA 1
ATOM 583 C C . LEU A 1 111 ? 30.468 9.647 7.170 1.00 88.82 111 LEU A C 1
ATOM 584 O O . LEU A 1 111 ? 29.735 10.640 7.100 1.00 88.68 111 LEU A O 1
ATOM 589 N N . ALA A 1 112 ? 31.463 9.562 8.052 1.00 92.04 112 ALA A N 1
ATOM 590 C CA . ALA A 1 112 ? 31.708 10.668 8.976 1.00 95.43 112 ALA A CA 1
ATOM 591 C C . ALA A 1 112 ? 32.062 11.942 8.224 1.00 90.97 112 ALA A C 1
ATOM 592 O O . ALA A 1 112 ? 31.675 13.044 8.637 1.00 87.71 112 ALA A O 1
ATOM 594 N N . ASP A 1 113 ? 32.779 11.810 7.112 1.00 86.44 113 ASP A N 1
ATOM 595 C CA . ASP A 1 113 ? 33.299 12.997 6.457 1.00 86.77 113 ASP A CA 1
ATOM 596 C C . ASP A 1 113 ? 32.243 13.662 5.587 1.00 87.87 113 ASP A C 1
ATOM 597 O O . ASP A 1 113 ? 32.109 14.891 5.620 1.00 86.27 113 ASP A O 1
ATOM 602 N N . GLN A 1 114 ? 31.467 12.880 4.825 1.00 84.04 114 GLN A N 1
ATOM 603 C CA . GLN A 1 114 ? 30.376 13.489 4.072 1.00 85.61 114 GLN A CA 1
ATOM 604 C C . GLN A 1 114 ? 29.428 14.233 4.994 1.00 84.63 114 GLN A C 1
ATOM 605 O O . GLN A 1 114 ? 28.907 15.293 4.628 1.00 84.80 114 GLN A O 1
ATOM 611 N N . ALA A 1 115 ? 29.215 13.711 6.201 1.00 85.20 115 ALA A N 1
ATOM 612 C CA . ALA A 1 115 ? 28.429 14.438 7.187 1.00 83.59 115 ALA A CA 1
ATOM 613 C C . ALA A 1 115 ? 29.078 15.777 7.523 1.00 83.36 115 ALA A C 1
ATOM 614 O O . ALA A 1 115 ? 28.383 16.789 7.677 1.00 77.70 115 ALA A O 1
ATOM 616 N N . ARG A 1 116 ? 30.411 15.804 7.631 1.00 83.74 116 ARG A N 1
ATOM 617 C CA . ARG A 1 116 ? 31.104 17.055 7.929 1.00 82.46 116 ARG A CA 1
ATOM 618 C C . ARG A 1 116 ? 30.956 18.048 6.783 1.00 81.75 116 ARG A C 1
ATOM 619 O O . ARG A 1 116 ? 30.621 19.219 6.999 1.00 80.10 116 ARG A O 1
ATOM 627 N N . LEU A 1 117 ? 31.209 17.597 5.553 1.00 83.40 117 LEU A N 1
ATOM 628 C CA . LEU A 1 117 ? 30.960 18.442 4.391 1.00 79.60 117 LEU A CA 1
ATOM 629 C C . LEU A 1 117 ? 29.508 18.909 4.355 1.00 78.10 117 LEU A C 1
ATOM 630 O O . LEU A 1 117 ? 29.236 20.108 4.219 1.00 75.63 117 LEU A O 1
ATOM 635 N N . ASP A 1 118 ? 28.560 17.976 4.514 1.00 77.65 118 ASP A N 1
ATOM 636 C CA . ASP A 1 118 ? 27.148 18.356 4.518 1.00 78.24 118 ASP A CA 1
ATOM 637 C C . ASP A 1 118 ? 26.870 19.417 5.571 1.00 76.72 118 ASP A C 1
ATOM 638 O O . ASP A 1 118 ? 26.197 20.419 5.298 1.00 76.52 118 ASP A O 1
ATOM 643 N N . GLU A 1 119 ? 27.426 19.233 6.768 1.00 82.12 119 GLU A N 1
ATOM 644 C CA . GLU A 1 119 ? 27.238 20.193 7.848 1.00 78.94 119 GLU A CA 1
ATOM 645 C C . GLU A 1 119 ? 27.752 21.572 7.465 1.00 76.99 119 GLU A C 1
ATOM 646 O O . GLU A 1 119 ? 27.103 22.590 7.739 1.00 73.77 119 GLU A O 1
ATOM 652 N N . MET A 1 120 ? 28.920 21.622 6.830 1.00 78.13 120 MET A N 1
ATOM 653 C CA . MET A 1 120 ? 29.530 22.900 6.502 1.00 72.60 120 MET A CA 1
ATOM 654 C C . MET A 1 120 ? 28.685 23.677 5.493 1.00 71.96 120 MET A C 1
ATOM 655 O O . MET A 1 120 ? 28.496 24.892 5.629 1.00 62.98 120 MET A O 1
ATOM 660 N N . TYR A 1 121 ? 28.138 22.989 4.493 1.00 68.29 121 TYR A N 1
ATOM 661 C CA . TYR A 1 121 ? 27.283 23.692 3.545 1.00 74.87 121 TYR A CA 1
ATOM 662 C C . TYR A 1 121 ? 26.001 24.173 4.215 1.00 75.60 121 TYR A C 1
ATOM 663 O O . TYR A 1 121 ? 25.545 25.293 3.965 1.00 75.36 121 TYR A O 1
ATOM 672 N N . ASP A 1 122 ? 25.416 23.361 5.091 1.00 79.39 122 ASP A N 1
ATOM 673 C CA . ASP A 1 122 ? 24.169 23.783 5.725 1.00 80.84 122 ASP A CA 1
ATOM 674 C C . ASP A 1 122 ? 24.379 24.989 6.626 1.00 78.52 122 ASP A C 1
ATOM 675 O O . ASP A 1 122 ? 23.465 25.810 6.788 1.00 77.17 122 ASP A O 1
ATOM 680 N N . HIS A 1 123 ? 25.574 25.126 7.202 1.00 77.54 123 HIS A N 1
ATOM 681 C CA . HIS A 1 123 ? 25.863 26.312 7.999 1.00 74.49 123 HIS A CA 1
ATOM 682 C C . HIS A 1 123 ? 26.056 27.533 7.106 1.00 75.33 123 HIS A C 1
ATOM 683 O O . HIS A 1 123 ? 25.521 28.612 7.388 1.00 73.49 123 HIS A O 1
ATOM 690 N N . LEU A 1 124 ? 26.802 27.377 6.006 1.00 73.03 124 LEU A N 1
ATOM 691 C CA . LEU A 1 124 ? 26.950 28.492 5.072 1.00 74.84 124 LEU A CA 1
ATOM 692 C C . LEU A 1 124 ? 25.618 28.877 4.433 1.00 70.01 124 LEU A C 1
ATOM 693 O O . LEU A 1 124 ? 25.417 30.046 4.083 1.00 68.01 124 LEU A O 1
ATOM 698 N N . ASP A 1 125 ? 24.686 27.936 4.296 1.00 68.10 125 ASP A N 1
ATOM 699 C CA . ASP A 1 125 ? 23.378 28.315 3.775 1.00 72.66 125 ASP A CA 1
ATOM 700 C C . ASP A 1 125 ? 22.621 29.135 4.797 1.00 74.42 125 ASP A C 1
ATOM 701 O O . ASP A 1 125 ? 22.260 30.289 4.533 1.00 70.84 125 ASP A O 1
ATOM 706 N N . LYS A 1 126 ? 22.374 28.543 5.975 1.00 72.91 126 LYS A N 1
ATOM 707 C CA . LYS A 1 126 ? 21.571 29.211 6.989 1.00 69.58 126 LYS A CA 1
ATOM 708 C C . LYS A 1 126 ? 22.192 30.540 7.383 1.00 69.68 126 LYS A C 1
ATOM 709 O O . LYS A 1 126 ? 21.492 31.553 7.494 1.00 67.57 126 LYS A O 1
ATOM 711 N N . HIS A 1 127 ? 23.508 30.571 7.544 1.00 71.42 127 HIS A N 1
ATOM 712 C CA . HIS A 1 127 ? 24.176 31.689 8.195 1.00 75.10 127 HIS A CA 1
ATOM 713 C C . HIS A 1 127 ? 25.092 32.492 7.299 1.00 73.32 127 HIS A C 1
ATOM 714 O O . HIS A 1 127 ? 25.248 33.691 7.539 1.00 72.74 127 HIS A O 1
ATOM 721 N N . GLY A 1 128 ? 25.736 31.862 6.310 1.00 73.27 128 GLY A N 1
ATOM 722 C CA . GLY A 1 128 ? 26.776 32.516 5.539 1.00 70.58 128 GLY A CA 1
ATOM 723 C C . GLY A 1 128 ? 28.094 32.603 6.296 1.00 75.65 128 GLY A C 1
ATOM 724 O O . GLY A 1 128 ? 28.211 32.207 7.463 1.00 82.86 128 GLY A O 1
ATOM 725 N N . ASP A 1 129 ? 29.112 33.125 5.601 1.00 71.51 129 ASP A N 1
ATOM 726 C CA . ASP A 1 129 ? 30.418 33.412 6.194 1.00 72.89 129 ASP A CA 1
ATOM 727 C C . ASP A 1 129 ? 30.264 34.037 7.573 1.00 73.79 129 ASP A C 1
ATOM 728 O O . ASP A 1 129 ? 29.479 34.973 7.752 1.00 72.44 129 ASP A O 1
ATOM 733 N N . GLY A 1 130 ? 31.008 33.512 8.544 1.00 74.79 130 GLY A N 1
ATOM 734 C CA . GLY A 1 130 ? 30.954 34.039 9.899 1.00 74.09 130 GLY A CA 1
ATOM 735 C C . GLY A 1 130 ? 31.819 33.228 10.851 1.00 73.15 130 GLY A C 1
ATOM 736 O O . GLY A 1 130 ? 32.386 32.183 10.494 1.00 68.59 130 GLY A O 1
ATOM 737 N N . VAL A 1 131 ? 31.917 33.730 12.088 1.00 71.63 131 VAL A N 1
ATOM 738 C CA . VAL A 1 131 ? 32.666 33.017 13.119 1.00 69.62 131 VAL A CA 1
ATOM 739 C C . VAL A 1 131 ? 31.908 31.752 13.486 1.00 68.35 131 VAL A C 1
ATOM 740 O O . VAL A 1 131 ? 30.680 31.765 13.637 1.00 65.69 131 VAL A O 1
ATOM 744 N N . LYS A 1 132 ? 32.630 30.642 13.602 1.00 65.45 132 LYS A N 1
ATOM 745 C CA . LYS A 1 132 ? 32.034 29.382 14.032 1.00 69.89 132 LYS A CA 1
ATOM 746 C C . LYS A 1 132 ? 32.481 28.946 15.419 1.00 75.26 132 LYS A C 1
ATOM 747 O O . LYS A 1 132 ? 31.653 28.507 16.226 1.00 69.81 132 LYS A O 1
ATOM 753 N N . ASP A 1 133 ? 33.767 29.068 15.728 1.00 73.00 133 ASP A N 1
ATOM 754 C CA . ASP A 1 133 ? 34.290 28.424 16.916 1.00 76.67 133 ASP A CA 1
ATOM 755 C C . ASP A 1 133 ? 35.342 29.308 17.568 1.00 77.48 133 ASP A C 1
ATOM 756 O O . ASP A 1 133 ? 36.241 29.813 16.887 1.00 78.98 133 ASP A O 1
ATOM 761 N N . VAL A 1 134 ? 35.203 29.502 18.878 1.00 74.53 134 VAL A N 1
ATOM 762 C CA . VAL A 1 134 ? 36.204 30.162 19.701 1.00 74.24 134 VAL A CA 1
ATOM 763 C C . VAL A 1 134 ? 36.953 29.085 20.466 1.00 73.94 134 VAL A C 1
ATOM 764 O O . VAL A 1 134 ? 36.338 28.250 21.139 1.00 72.53 134 VAL A O 1
ATOM 768 N N . ALA A 1 135 ? 38.274 29.100 20.377 1.00 71.53 135 ALA A N 1
ATOM 769 C CA . ALA A 1 135 ? 39.082 28.033 20.939 1.00 73.29 135 ALA A CA 1
ATOM 770 C C . ALA A 1 135 ? 40.040 28.611 21.959 1.00 71.52 135 ALA A C 1
ATOM 771 O O . ALA A 1 135 ? 40.737 29.597 21.683 1.00 68.34 135 ALA A O 1
ATOM 773 N N . PHE A 1 136 ? 40.084 27.969 23.120 1.00 77.15 136 PHE A N 1
ATOM 774 C CA . PHE A 1 136 ? 40.792 28.456 24.296 1.00 73.30 136 PHE A CA 1
ATOM 775 C C . PHE A 1 136 ? 41.969 27.548 24.598 1.00 70.89 136 PHE A C 1
ATOM 776 O O . PHE A 1 136 ? 41.813 26.322 24.658 1.00 70.67 136 PHE A O 1
ATOM 784 N N . GLU A 1 137 ? 43.146 28.153 24.751 1.00 71.82 137 GLU A N 1
ATOM 785 C CA . GLU A 1 137 ? 44.292 27.454 25.317 1.00 80.47 137 GLU A CA 1
ATOM 786 C C . GLU A 1 137 ? 43.952 27.053 26.754 1.00 82.46 137 GLU A C 1
ATOM 787 O O . GLU A 1 137 ? 43.726 27.907 27.623 1.00 76.39 137 GLU A O 1
ATOM 793 N N . VAL A 1 138 ? 43.861 25.755 27.009 1.00 77.35 138 VAL A N 1
ATOM 794 C CA . VAL A 1 138 ? 43.354 25.264 28.278 1.00 79.23 138 VAL A CA 1
ATOM 795 C C . VAL A 1 138 ? 44.288 24.176 28.789 1.00 86.42 138 VAL A C 1
ATOM 796 O O . VAL A 1 138 ? 44.759 23.331 28.020 1.00 89.43 138 VAL A O 1
ATOM 800 N N . ASP A 1 139 ? 44.612 24.237 30.070 1.00 82.55 139 ASP A N 1
ATOM 801 C CA . ASP A 1 139 ? 45.216 23.098 30.726 1.00 86.47 139 ASP A CA 1
ATOM 802 C C . ASP A 1 139 ? 44.079 22.194 31.147 1.00 88.39 139 ASP A C 1
ATOM 803 O O . ASP A 1 139 ? 43.056 22.674 31.647 1.00 91.43 139 ASP A O 1
ATOM 808 N N . ASP A 1 140 ? 44.242 20.902 30.902 1.00 85.31 140 ASP A N 1
ATOM 809 C CA . ASP A 1 140 ? 43.247 19.919 31.303 1.00 88.39 140 ASP A CA 1
ATOM 810 C C . ASP A 1 140 ? 41.955 20.072 30.507 1.00 86.56 140 ASP A C 1
ATOM 811 O O . ASP A 1 140 ? 40.961 20.614 31.010 1.00 83.96 140 ASP A O 1
ATOM 816 N N . VAL A 1 141 ? 41.959 19.579 29.268 1.00 82.82 141 VAL A N 1
ATOM 817 C CA . VAL A 1 141 ? 40.734 19.578 28.478 1.00 82.79 141 VAL A CA 1
ATOM 818 C C . VAL A 1 141 ? 39.714 18.642 29.102 1.00 79.75 141 VAL A C 1
ATOM 819 O O . VAL A 1 141 ? 38.541 18.998 29.266 1.00 81.20 141 VAL A O 1
ATOM 823 N N . LEU A 1 142 ? 40.154 17.441 29.481 1.00 78.12 142 LEU A N 1
ATOM 824 C CA . LEU A 1 142 ? 39.246 16.479 30.099 1.00 85.17 142 LEU A CA 1
ATOM 825 C C . LEU A 1 142 ? 38.449 17.099 31.246 1.00 81.99 142 LEU A C 1
ATOM 826 O O . LEU A 1 142 ? 37.244 16.869 31.357 1.00 79.68 142 LEU A O 1
ATOM 831 N N . ALA A 1 143 ? 39.086 17.929 32.078 1.00 82.01 143 ALA A N 1
ATOM 832 C CA . ALA A 1 143 ? 38.369 18.482 33.233 1.00 88.45 143 ALA A CA 1
ATOM 833 C C . ALA A 1 143 ? 37.428 19.607 32.827 1.00 85.08 143 ALA A C 1
ATOM 834 O O . ALA A 1 143 ? 36.255 19.625 33.227 1.00 77.71 143 ALA A O 1
ATOM 836 N N . VAL A 1 144 ? 37.938 20.577 32.066 1.00 83.14 144 VAL A N 1
ATOM 837 C CA . VAL A 1 144 ? 37.102 21.698 31.667 1.00 80.65 144 VAL A CA 1
ATOM 838 C C . VAL A 1 144 ? 35.968 21.206 30.781 1.00 84.13 144 VAL A C 1
ATOM 839 O O . VAL A 1 144 ? 34.850 21.737 30.829 1.00 83.42 144 VAL A O 1
ATOM 843 N N . TYR A 1 145 ? 36.222 20.156 29.994 1.00 80.42 145 TYR A N 1
ATOM 844 C CA . TYR A 1 145 ? 35.155 19.540 29.221 1.00 82.67 145 TYR A CA 1
ATOM 845 C C . TYR A 1 145 ? 34.152 18.846 30.130 1.00 84.69 145 TYR A C 1
ATOM 846 O O . TYR A 1 145 ? 32.936 19.007 29.959 1.00 84.28 145 TYR A O 1
ATOM 855 N N . GLU A 1 146 ? 34.647 18.086 31.112 1.00 90.99 146 GLU A N 1
ATOM 856 C CA . GLU A 1 146 ? 33.777 17.330 32.014 1.00 84.89 146 GLU A CA 1
ATOM 857 C C . GLU A 1 146 ? 32.769 18.232 32.715 1.00 87.49 146 GLU A C 1
ATOM 858 O O . GLU A 1 146 ? 31.555 18.006 32.627 1.00 90.21 146 GLU A O 1
ATOM 864 N N . ASN A 1 147 ? 33.260 19.260 33.425 1.00 81.35 147 ASN A N 1
ATOM 865 C CA . ASN A 1 147 ? 32.362 20.177 34.126 1.00 79.55 147 ASN A CA 1
ATOM 866 C C . ASN A 1 147 ? 31.362 20.812 33.169 1.00 87.49 147 ASN A C 1
ATOM 867 O O . ASN A 1 147 ? 30.184 20.977 33.512 1.00 85.17 147 ASN A O 1
ATOM 872 N N . ALA A 1 148 ? 31.810 21.154 31.955 1.00 88.87 148 ALA A N 1
ATOM 873 C CA . ALA A 1 148 ? 30.934 21.828 31.003 1.00 87.01 148 ALA A CA 1
ATOM 874 C C . ALA A 1 148 ? 29.685 21.000 30.716 1.00 84.04 148 ALA A C 1
ATOM 875 O O . ALA A 1 148 ? 28.566 21.526 30.732 1.00 82.69 148 ALA A O 1
ATOM 877 N N . VAL A 1 149 ? 29.848 19.697 30.470 1.00 85.21 149 VAL A N 1
ATOM 878 C CA . VAL A 1 149 ? 28.680 18.920 30.067 1.00 89.42 149 VAL A CA 1
ATOM 879 C C . VAL A 1 149 ? 27.897 18.439 31.287 1.00 89.13 149 VAL A C 1
ATOM 880 O O . VAL A 1 149 ? 26.679 18.233 31.198 1.00 91.47 149 VAL A O 1
ATOM 884 N N . ALA A 1 150 ? 28.564 18.249 32.430 1.00 87.61 150 ALA A N 1
ATOM 885 C CA . ALA A 1 150 ? 27.840 17.992 33.673 1.00 91.27 150 ALA A CA 1
ATOM 886 C C . ALA A 1 150 ? 26.750 19.036 33.890 1.00 88.41 150 ALA A C 1
ATOM 887 O O . ALA A 1 150 ? 25.618 18.706 34.271 1.00 88.51 150 ALA A O 1
ATOM 889 N N . ASN A 1 151 ? 27.069 20.301 33.615 1.00 88.05 151 ASN A N 1
ATOM 890 C CA . ASN A 1 151 ? 26.129 21.405 33.734 1.00 89.13 151 ASN A CA 1
ATOM 891 C C . ASN A 1 151 ? 25.380 21.679 32.446 1.00 88.32 151 ASN A C 1
ATOM 892 O O . ASN A 1 151 ? 24.847 22.781 32.271 1.00 91.08 151 ASN A O 1
ATOM 897 N N . GLY A 1 152 ? 25.351 20.717 31.533 1.00 88.17 152 GLY A N 1
ATOM 898 C CA . GLY A 1 152 ? 24.405 20.730 30.447 1.00 85.99 152 GLY A CA 1
ATOM 899 C C . GLY A 1 152 ? 24.897 21.278 29.133 1.00 86.52 152 GLY A C 1
ATOM 900 O O . GLY A 1 152 ? 24.064 21.613 28.284 1.00 89.43 152 GLY A O 1
ATOM 901 N N . ALA A 1 153 ? 26.207 21.384 28.932 1.00 86.16 153 ALA A N 1
ATOM 902 C CA . ALA A 1 153 ? 26.708 21.821 27.638 1.00 81.30 153 ALA A CA 1
ATOM 903 C C . ALA A 1 153 ? 26.301 20.821 26.563 1.00 85.91 153 ALA A C 1
ATOM 904 O O . ALA A 1 153 ? 26.293 19.611 26.796 1.00 85.56 153 ALA A O 1
ATOM 906 N N . GLU A 1 154 ? 25.932 21.333 25.387 1.00 85.76 154 GLU A N 1
ATOM 907 C CA . GLU A 1 154 ? 25.716 20.492 24.207 1.00 90.99 154 GLU A CA 1
ATOM 908 C C . GLU A 1 154 ? 27.072 20.055 23.654 1.00 84.96 154 GLU A C 1
ATOM 909 O O . GLU A 1 154 ? 27.778 20.853 23.034 1.00 85.41 154 GLU A O 1
ATOM 915 N N . SER A 1 155 ? 27.444 18.797 23.858 1.00 83.19 155 SER A N 1
ATOM 916 C CA . SER A 1 155 ? 28.741 18.346 23.385 1.00 81.45 155 SER A CA 1
ATOM 917 C C . SER A 1 155 ? 28.805 18.392 21.866 1.00 89.52 155 SER A C 1
ATOM 918 O O . SER A 1 155 ? 27.832 18.085 21.170 1.00 90.88 155 SER A O 1
ATOM 921 N N . VAL A 1 156 ? 29.972 18.762 21.352 1.00 84.24 156 VAL A N 1
ATOM 922 C CA . VAL A 1 156 ? 30.228 18.693 19.921 1.00 90.34 156 VAL A CA 1
ATOM 923 C C . VAL A 1 156 ? 31.420 17.801 19.593 1.00 89.21 156 VAL A C 1
ATOM 924 O O . VAL A 1 156 ? 31.493 17.272 18.475 1.00 90.38 156 VAL A O 1
ATOM 928 N N . SER A 1 157 ? 32.368 17.603 20.504 1.00 85.99 157 SER A N 1
ATOM 929 C CA . SER A 1 157 ? 33.566 16.852 20.170 1.00 86.48 157 SER A CA 1
ATOM 930 C C . SER A 1 157 ? 34.150 16.464 21.519 1.00 87.35 157 SER A C 1
ATOM 931 O O . SER A 1 157 ? 34.830 17.274 22.142 1.00 85.06 157 SER A O 1
ATOM 934 N N . SER A 1 158 ? 33.853 15.247 21.971 1.00 90.72 158 SER A N 1
ATOM 935 C CA . SER A 1 158 ? 34.436 14.767 23.208 1.00 86.11 158 SER A CA 1
ATOM 936 C C . SER A 1 158 ? 35.955 14.854 23.105 1.00 85.58 158 SER A C 1
ATOM 937 O O . SER A 1 158 ? 36.501 15.002 22.006 1.00 86.99 158 SER A O 1
ATOM 940 N N . PRO A 1 159 ? 36.651 14.823 24.237 1.00 92.18 159 PRO A N 1
ATOM 941 C CA . PRO A 1 159 ? 38.114 14.866 24.196 1.00 90.52 159 PRO A CA 1
ATOM 942 C C . PRO A 1 159 ? 38.675 13.851 23.211 1.00 82.76 159 PRO A C 1
ATOM 943 O O . PRO A 1 159 ? 38.240 12.700 23.153 1.00 81.19 159 PRO A O 1
ATOM 947 N N . HIS A 1 160 ? 39.626 14.308 22.409 1.00 81.80 160 HIS A N 1
ATOM 948 C CA . HIS A 1 160 ? 40.306 13.471 21.438 1.00 90.31 160 HIS A CA 1
ATOM 949 C C 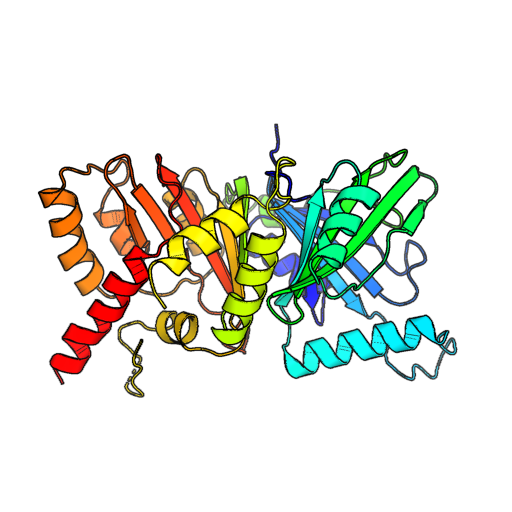. HIS A 1 160 ? 41.689 14.061 21.233 1.00 89.50 160 HIS A C 1
ATOM 950 O O . HIS A 1 160 ? 41.999 15.153 21.716 1.00 87.79 160 HIS A O 1
ATOM 957 N N . THR A 1 161 ? 42.508 13.356 20.479 1.00 89.34 161 THR A N 1
ATOM 958 C CA . THR A 1 161 ? 43.929 13.649 20.460 1.00 91.95 161 THR A CA 1
ATOM 959 C C . THR A 1 161 ? 44.456 13.596 19.027 1.00 94.90 161 THR A C 1
ATOM 960 O O . THR A 1 161 ? 44.984 12.575 18.577 1.00 92.27 161 THR A O 1
ATOM 964 N N . ASP A 1 162 ? 44.316 14.710 18.316 1.00 94.70 162 ASP A N 1
ATOM 965 C CA . ASP A 1 162 ? 44.923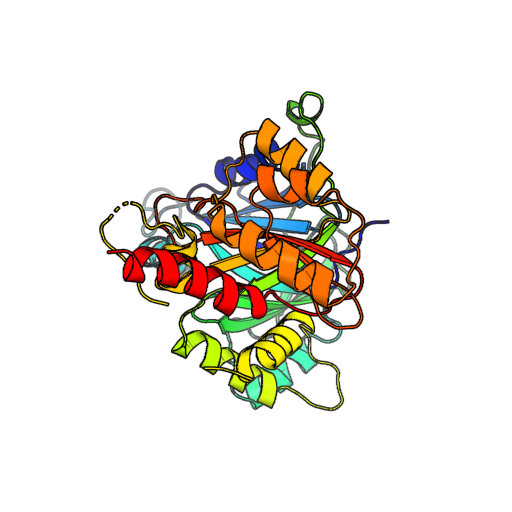 14.834 16.999 1.00 93.71 162 ASP A CA 1
ATOM 966 C C . ASP A 1 162 ? 46.442 14.740 17.128 1.00 97.41 162 ASP A C 1
ATOM 967 O O . ASP A 1 162 ? 47.045 15.375 18.000 1.00 91.77 162 ASP A O 1
ATOM 972 N N . SER A 1 163 ? 47.060 13.926 16.266 1.00 103.79 163 SER A N 1
ATOM 973 C CA . SER A 1 163 ? 48.445 13.494 16.471 1.00 99.61 163 SER A CA 1
ATOM 974 C C . SER A 1 163 ? 49.168 13.440 15.128 1.00 98.13 163 SER A C 1
ATOM 975 O O . SER A 1 163 ? 49.103 12.425 14.428 1.00 104.44 163 SER A O 1
ATOM 978 N N . CYS A 1 164 ? 49.874 14.517 14.784 1.00 100.41 164 CYS A N 1
ATOM 979 C CA . CYS A 1 164 ? 50.739 14.528 13.611 1.00 99.88 164 CYS A CA 1
ATOM 980 C C . CYS A 1 164 ? 52.125 14.020 14.019 1.00 101.72 164 CYS A C 1
ATOM 981 O O . CYS A 1 164 ? 52.291 13.402 15.076 1.00 102.11 164 CYS A O 1
ATOM 984 N N . ASP A 1 165 ? 53.134 14.287 13.195 1.00 99.51 165 ASP A N 1
ATOM 985 C CA . ASP A 1 165 ? 54.499 13.857 13.456 1.00 97.93 165 ASP A CA 1
ATOM 986 C C . ASP A 1 165 ? 55.269 14.845 14.318 1.00 97.85 165 ASP A C 1
ATOM 987 O O . ASP A 1 165 ? 56.313 14.482 14.869 1.00 100.66 165 ASP A O 1
ATOM 992 N N . GLU A 1 166 ? 54.781 16.078 14.445 1.00 99.82 166 GLU A N 1
ATOM 993 C CA . GLU A 1 166 ? 55.360 17.062 15.349 1.00 101.13 166 GLU A CA 1
ATOM 994 C C . GLU A 1 166 ? 54.739 17.025 16.731 1.00 99.16 166 GLU A C 1
ATOM 995 O O . GLU A 1 166 ? 55.086 17.864 17.572 1.00 101.11 166 GLU A O 1
ATOM 1001 N N . GLY A 1 167 ? 53.804 16.111 16.980 1.00 97.02 167 GLY A N 1
ATOM 1002 C CA . GLY A 1 167 ? 53.326 16.006 18.336 1.00 95.37 167 GLY A CA 1
ATOM 1003 C C . GLY A 1 167 ? 51.826 15.888 18.420 1.00 95.50 167 GLY A C 1
ATOM 1004 O O . GLY A 1 167 ? 51.157 15.496 17.457 1.00 95.55 167 GLY A O 1
ATOM 1005 N N . ASP A 1 168 ? 51.305 16.247 19.599 1.00 99.42 168 ASP A N 1
ATOM 1006 C CA . ASP A 1 168 ? 49.973 15.846 20.020 1.00 96.02 168 ASP A CA 1
ATOM 1007 C C . ASP A 1 168 ? 49.272 16.972 20.757 1.00 92.58 168 ASP A C 1
ATOM 1008 O O . ASP A 1 168 ? 49.906 17.851 21.347 1.00 89.72 168 ASP A O 1
ATOM 1013 N N . VAL A 1 169 ? 47.941 16.901 20.729 1.00 92.98 169 VAL A N 1
ATOM 1014 C CA . VAL A 1 169 ? 47.062 17.935 21.260 1.00 89.82 169 VAL A CA 1
ATOM 1015 C C . VAL A 1 169 ? 45.725 17.282 21.568 1.00 86.92 169 VAL A C 1
ATOM 1016 O O . VAL A 1 169 ? 45.296 16.353 20.876 1.00 89.41 169 VAL A O 1
ATOM 1020 N N . ILE A 1 170 ? 45.077 17.764 22.621 1.00 86.30 170 ILE A N 1
ATOM 1021 C CA . ILE A 1 170 ? 43.777 17.272 23.054 1.00 84.59 170 ILE A CA 1
ATOM 1022 C C . ILE A 1 170 ? 42.779 18.391 22.858 1.00 78.40 170 ILE A C 1
ATOM 1023 O O . ILE A 1 170 ? 43.029 19.537 23.252 1.00 79.07 170 ILE A O 1
ATOM 1028 N N . SER A 1 171 ? 41.650 18.062 22.275 1.00 76.62 171 SER A N 1
ATOM 1029 C CA . SER A 1 171 ? 40.643 19.066 22.061 1.00 79.18 171 SER A CA 1
ATOM 1030 C C . SER A 1 171 ? 39.305 18.501 22.470 1.00 75.69 171 SER A C 1
ATOM 1031 O O . SER A 1 171 ? 39.129 17.296 22.658 1.00 75.99 171 SER A O 1
ATOM 1034 N N . ALA A 1 172 ? 38.373 19.417 22.620 1.00 73.73 172 ALA A N 1
ATOM 1035 C CA . ALA A 1 172 ? 36.974 19.080 22.754 1.00 78.09 172 ALA A CA 1
ATOM 1036 C C . ALA A 1 172 ? 36.211 20.330 22.359 1.00 78.63 172 ALA A C 1
ATOM 1037 O O . ALA A 1 172 ? 36.790 21.414 22.259 1.00 81.64 172 ALA A O 1
ATOM 1039 N N . ALA A 1 173 ? 34.910 20.179 22.127 1.00 76.53 173 ALA A N 1
ATOM 1040 C CA . ALA A 1 173 ? 34.146 21.328 21.669 1.00 79.47 173 ALA A CA 1
ATOM 1041 C C . ALA A 1 173 ? 32.702 21.241 22.137 1.00 79.06 173 ALA A C 1
ATOM 1042 O O . ALA A 1 173 ? 32.134 20.149 22.218 1.00 77.07 173 ALA A O 1
ATOM 1044 N N . ILE A 1 174 ? 32.124 22.382 22.452 1.00 78.16 174 ILE A N 1
ATOM 1045 C CA . ILE A 1 174 ? 30.735 22.434 22.840 1.00 83.60 174 ILE A CA 1
ATOM 1046 C C . ILE A 1 174 ? 29.969 23.607 22.279 1.00 79.73 174 ILE A C 1
ATOM 1047 O O . ILE A 1 174 ? 30.525 24.623 21.956 1.00 76.83 174 ILE A O 1
ATOM 1052 N N . LYS A 1 175 ? 28.682 23.411 22.138 1.00 81.91 175 LYS A N 1
ATOM 1053 C CA . LYS A 1 175 ? 27.845 24.390 21.560 1.00 80.83 175 LYS A CA 1
ATOM 1054 C C . LYS A 1 175 ? 27.692 25.390 22.616 1.00 82.71 175 LYS A C 1
ATOM 1055 O O . LYS A 1 175 ? 27.502 25.017 23.716 1.00 92.78 175 LYS A O 1
ATOM 1061 N N . THR A 1 176 ? 27.802 26.691 22.278 1.00 66.62 176 THR A N 1
ATOM 1062 C CA . THR A 1 176 ? 27.507 27.680 23.253 1.00 76.35 176 THR A CA 1
ATOM 1063 C C . THR A 1 176 ? 26.496 28.618 22.717 1.00 68.46 176 THR A C 1
ATOM 1064 O O . THR A 1 176 ? 25.343 28.396 22.824 1.00 67.43 176 THR A O 1
ATOM 1068 N N . TYR A 1 177 ? 26.920 29.632 22.045 1.00 71.83 177 TYR A N 1
ATOM 1069 C CA . TYR A 1 177 ? 26.020 30.668 21.605 1.00 77.86 177 TYR A CA 1
ATOM 1070 C C . TYR A 1 177 ? 25.501 30.210 20.289 1.00 79.17 177 TYR A C 1
ATOM 1071 O O . TYR A 1 177 ? 26.200 30.240 19.309 1.00 77.66 177 TYR A O 1
ATOM 1080 N N . GLY A 1 178 ? 24.258 29.801 20.261 1.00 80.41 178 GLY A N 1
ATOM 1081 C CA . GLY A 1 178 ? 23.684 29.286 19.055 1.00 75.05 178 GLY A CA 1
ATOM 1082 C C . GLY A 1 178 ? 24.507 28.145 18.565 1.00 82.86 178 GLY A C 1
ATOM 1083 O O . GLY A 1 178 ? 24.878 27.296 19.335 1.00 82.61 178 GLY A O 1
ATOM 1084 N N . ASP A 1 179 ? 24.804 28.141 17.281 1.00 81.68 179 ASP A N 1
ATOM 1085 C CA . ASP A 1 179 ? 25.593 27.073 16.689 1.00 82.59 179 ASP A CA 1
ATOM 1086 C C . ASP A 1 179 ? 27.078 27.369 16.685 1.00 79.03 179 ASP A C 1
ATOM 1087 O O . ASP A 1 179 ? 27.868 26.482 16.343 1.00 77.59 179 ASP A O 1
ATOM 1092 N N . THR A 1 180 ? 27.472 28.576 17.078 1.00 73.13 180 THR A N 1
ATOM 1093 C CA . THR A 1 180 ? 28.868 28.814 17.381 1.00 77.44 180 THR A CA 1
ATOM 1094 C C . THR A 1 180 ? 29.293 27.946 18.561 1.00 77.97 180 THR A C 1
ATOM 1095 O O . THR A 1 180 ? 28.476 27.345 19.252 1.00 72.99 180 THR A O 1
ATOM 1099 N N . THR A 1 181 ? 30.597 27.892 18.795 1.00 76.27 181 THR A N 1
ATOM 1100 C CA . THR A 1 181 ? 31.131 26.883 19.686 1.00 76.41 181 THR A CA 1
ATOM 1101 C C . THR A 1 181 ? 32.326 27.444 20.428 1.00 74.54 181 THR A C 1
ATOM 1102 O O . THR A 1 181 ? 32.908 28.460 20.033 1.00 73.33 181 THR A O 1
ATOM 1106 N N . HIS A 1 182 ? 32.677 26.751 21.512 1.00 70.58 182 HIS A N 1
ATOM 1107 C CA . HIS A 1 182 ? 33.949 26.908 22.191 1.00 76.50 182 HIS A CA 1
ATOM 1108 C C . HIS A 1 182 ? 34.716 25.602 22.093 1.00 75.94 182 HIS A C 1
ATOM 1109 O O . HIS A 1 182 ? 34.135 24.517 22.227 1.00 75.28 182 HIS A O 1
ATOM 1116 N N . THR A 1 183 ? 36.020 25.715 21.868 1.00 73.42 183 THR A N 1
ATOM 1117 C CA . THR A 1 183 ? 36.897 24.559 21.787 1.00 76.98 183 THR A CA 1
ATOM 1118 C C . THR A 1 183 ? 38.024 24.678 22.802 1.00 80.34 183 THR A C 1
ATOM 1119 O O . THR A 1 183 ? 38.658 25.733 22.918 1.00 81.08 183 THR A O 1
ATOM 1123 N N . PHE A 1 184 ? 38.256 23.595 23.536 1.00 77.58 184 PHE A N 1
ATOM 1124 C CA . PHE A 1 184 ? 39.276 23.539 24.568 1.00 78.91 184 PHE A CA 1
ATOM 1125 C C . PHE A 1 184 ? 40.501 22.821 24.031 1.00 81.38 184 PHE A C 1
ATOM 1126 O O . PHE A 1 184 ? 40.397 21.704 23.514 1.00 78.11 184 PHE A O 1
ATOM 1134 N N . ILE A 1 185 ? 41.656 23.458 24.170 1.00 81.48 185 ILE A N 1
ATOM 1135 C CA . ILE A 1 185 ? 42.875 22.999 23.528 1.00 81.49 185 ILE A CA 1
ATOM 1136 C C . ILE A 1 185 ? 43.949 22.856 24.588 1.00 83.75 185 ILE A C 1
ATOM 1137 O O . ILE A 1 185 ? 44.270 23.824 25.289 1.00 84.51 185 ILE A O 1
ATOM 1142 N N . GLN A 1 186 ? 44.508 21.658 24.699 1.00 84.74 186 GLN A N 1
ATOM 1143 C CA . GLN A 1 186 ? 45.585 21.384 25.642 1.00 90.61 186 GLN A CA 1
ATOM 1144 C C . GLN A 1 186 ? 46.772 20.850 24.855 1.00 89.45 186 GLN A C 1
ATOM 1145 O O . GLN A 1 186 ? 46.773 19.687 24.438 1.00 85.74 186 GLN A O 1
ATOM 1151 N N . ARG A 1 187 ? 47.768 21.705 24.644 1.00 91.08 187 ARG A N 1
ATOM 1152 C CA . ARG A 1 187 ? 49.006 21.260 24.029 1.00 91.49 187 ARG A CA 1
ATOM 1153 C C . ARG A 1 187 ? 49.683 20.235 24.922 1.00 92.61 187 ARG A C 1
ATOM 1154 O O . ARG A 1 187 ? 49.773 20.412 26.138 1.00 93.09 187 ARG A O 1
ATOM 1162 N N . THR A 1 188 ? 50.137 19.135 24.316 1.00 93.22 188 THR A N 1
ATOM 1163 C CA . THR A 1 188 ? 50.929 18.141 25.026 1.00 86.92 188 THR A CA 1
ATOM 1164 C C . THR A 1 188 ? 52.299 18.099 24.377 1.00 91.03 188 THR A C 1
ATOM 1165 O O . THR A 1 188 ? 53.129 18.986 24.617 1.00 90.56 188 THR A O 1
ATOM 1169 N N . THR A 1 189 ? 52.565 17.123 23.515 1.00 97.20 189 THR A N 1
ATOM 1170 C CA . THR A 1 189 ? 53.846 16.997 22.846 1.00 100.42 189 THR A CA 1
ATOM 1171 C C . THR A 1 189 ? 53.931 17.754 21.524 1.00 96.94 189 THR A C 1
ATOM 1172 O O . THR A 1 189 ? 54.973 17.676 20.861 1.00 98.97 189 THR A O 1
ATOM 1176 N N . TYR A 1 190 ? 52.891 18.477 21.113 1.00 95.23 190 TYR A N 1
ATOM 1177 C CA . TYR A 1 190 ? 52.941 19.140 19.812 1.00 100.58 190 TYR A CA 1
ATOM 1178 C C . TYR A 1 190 ? 53.878 20.341 19.862 1.00 99.32 190 TYR A C 1
ATOM 1179 O O . TYR A 1 190 ? 53.858 21.132 20.811 1.00 98.06 190 TYR A O 1
ATOM 1188 N N . THR A 1 191 ? 54.715 20.459 18.833 1.00 91.52 191 THR A N 1
ATOM 1189 C CA . THR A 1 191 ? 55.701 21.518 18.755 1.00 96.98 191 THR A CA 1
ATOM 1190 C C . THR A 1 191 ? 55.596 22.358 17.494 1.00 98.43 191 THR A C 1
ATOM 1191 O O . THR A 1 191 ? 56.248 23.408 17.420 1.00 93.56 191 THR A O 1
ATOM 1195 N N . GLY A 1 192 ? 54.805 21.937 16.509 1.00 96.23 192 GLY A N 1
ATOM 1196 C CA . GLY A 1 192 ? 54.813 22.535 15.197 1.00 97.56 192 GLY A CA 1
ATOM 1197 C C . GLY A 1 192 ? 54.279 23.948 15.138 1.00 96.30 192 GLY A C 1
ATOM 1198 O O . GLY A 1 192 ? 54.152 24.648 16.147 1.00 91.80 192 GLY A O 1
ATOM 1199 N N . PRO A 1 193 ? 53.952 24.394 13.925 1.00 97.48 193 PRO A N 1
ATOM 1200 C CA . PRO A 1 193 ? 53.518 25.791 13.762 1.00 96.47 193 PRO A CA 1
ATOM 1201 C C . PRO A 1 193 ? 52.284 26.133 14.580 1.00 90.89 193 PRO A C 1
ATOM 1202 O O . PRO A 1 193 ? 52.249 27.183 15.237 1.00 86.80 193 PRO A O 1
ATOM 1206 N N . PHE A 1 194 ? 51.281 25.255 14.580 1.00 87.25 194 PHE A N 1
ATOM 1207 C CA . PHE A 1 194 ? 49.943 25.649 14.998 1.00 85.15 194 PHE A CA 1
ATOM 1208 C C . PHE A 1 194 ? 49.153 24.476 15.558 1.00 87.11 194 PHE A C 1
ATOM 1209 O O . PHE A 1 194 ? 48.972 24.377 16.772 1.00 91.54 194 PHE A O 1
ATOM 1217 N N . LEU A 1 195 ? 48.654 23.602 14.703 1.00 82.69 195 LEU A N 1
ATOM 1218 C CA . LEU A 1 195 ? 48.057 22.375 15.214 1.00 87.09 195 LEU A CA 1
ATOM 1219 C C . LEU A 1 195 ? 48.572 21.233 14.356 1.00 90.61 195 LEU A C 1
ATOM 1220 O O . LEU A 1 195 ? 49.301 21.478 13.387 1.00 92.58 195 LEU A O 1
ATOM 1225 N N . PRO A 1 196 ? 48.260 19.983 14.684 1.00 93.70 196 PRO A N 1
ATOM 1226 C CA . PRO A 1 196 ? 48.579 18.888 13.761 1.00 90.85 196 PRO A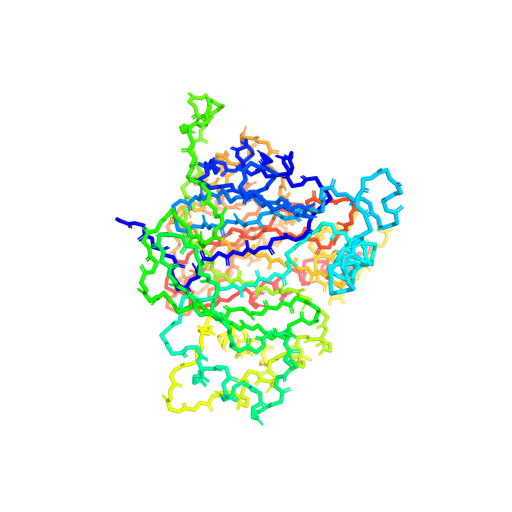 CA 1
ATOM 1227 C C . PRO A 1 196 ? 47.909 19.074 12.406 1.00 92.69 196 PRO A C 1
ATOM 1228 O O . PRO A 1 196 ? 46.818 19.638 12.289 1.00 94.22 196 PRO A O 1
ATOM 1232 N N . GLY A 1 197 ? 48.585 18.596 11.363 1.00 92.55 197 GLY A N 1
ATOM 1233 C CA . GLY A 1 197 ? 48.108 18.773 10.020 1.00 83.52 197 GLY A CA 1
ATOM 1234 C C . GLY A 1 197 ? 48.480 20.091 9.391 1.00 88.23 197 GLY A C 1
ATOM 1235 O O . GLY A 1 197 ? 48.493 20.192 8.152 1.00 89.25 197 GLY A O 1
ATOM 1236 N N . TYR A 1 198 ? 48.808 21.099 10.183 1.00 75.65 198 TYR A N 1
ATOM 1237 C CA . TYR A 1 198 ? 49.173 22.375 9.609 1.00 81.71 198 TYR A CA 1
ATOM 1238 C C . TYR A 1 198 ? 50.652 22.426 9.259 1.00 85.38 198 TYR A C 1
ATOM 1239 O O . TYR A 1 198 ? 51.496 21.863 9.961 1.00 89.60 198 TYR A O 1
ATOM 1248 N N . ARG A 1 199 ? 50.950 23.094 8.152 1.00 79.81 199 ARG A N 1
ATOM 1249 C CA . ARG A 1 199 ? 52.305 23.469 7.794 1.00 82.68 199 ARG A CA 1
ATOM 1250 C C . ARG A 1 199 ? 52.480 24.963 8.033 1.00 82.57 199 ARG A C 1
ATOM 1251 O O . ARG A 1 199 ? 51.528 25.743 7.919 1.00 78.57 199 ARG A O 1
ATOM 1253 N N . SER A 1 200 ? 53.704 25.356 8.367 1.00 83.66 200 SER A N 1
ATOM 1254 C CA . SER A 1 200 ? 53.994 26.765 8.572 1.00 83.14 200 SER A CA 1
ATOM 1255 C C . SER A 1 200 ? 53.910 27.507 7.253 1.00 83.45 200 SER A C 1
ATOM 1256 O O . SER A 1 200 ? 54.011 26.917 6.175 1.00 86.45 200 SER A O 1
ATOM 1259 N N . CYS A 1 201 ? 53.925 28.804 7.415 1.00 85.83 201 CYS A N 1
ATOM 1260 C CA . CYS A 1 201 ? 53.837 29.694 6.322 1.00 83.32 201 CYS A CA 1
ATOM 1261 C C . CYS A 1 201 ? 55.089 30.260 5.871 1.00 87.37 201 CYS A C 1
ATOM 1262 O O . CYS A 1 201 ? 55.850 30.903 6.563 1.00 83.55 201 CYS A O 1
ATOM 1265 N N . THR A 1 202 ? 55.185 30.079 4.589 1.00 96.07 202 THR A N 1
ATOM 1266 C CA . THR A 1 202 ? 56.331 30.348 3.796 1.00 99.77 202 THR A CA 1
ATOM 1267 C C . THR A 1 202 ? 56.346 31.856 3.511 1.00 104.45 202 THR A C 1
ATOM 1268 O O . THR A 1 202 ? 56.015 32.306 2.414 1.00 92.32 202 THR A O 1
ATOM 1272 N N . THR A 1 203 ? 56.726 32.646 4.515 1.00 96.93 203 THR A N 1
ATOM 1273 C CA . THR A 1 203 ? 57.061 34.044 4.334 1.00 93.41 203 THR A CA 1
ATOM 1274 C C . THR A 1 203 ? 55.942 35.012 4.325 1.00 90.80 203 THR A C 1
ATOM 1275 O O . THR A 1 203 ? 54.831 34.657 4.197 1.00 93.64 203 THR A O 1
ATOM 1279 N N . VAL A 1 204 ? 56.309 36.266 4.339 1.00 85.12 204 VAL A N 1
ATOM 1280 C CA . VAL A 1 204 ? 55.456 37.375 4.623 1.00 83.20 204 VAL A CA 1
ATOM 1281 C C . VAL A 1 204 ? 54.641 37.712 3.433 1.00 88.07 204 VAL A C 1
ATOM 1282 O O . VAL A 1 204 ? 54.855 37.179 2.392 1.00 92.92 204 VAL A O 1
ATOM 1286 N N . ASP A 1 205 ? 53.659 38.568 3.640 1.00 86.15 205 ASP A N 1
ATOM 1287 C CA . ASP A 1 205 ? 52.844 39.093 2.557 1.00 84.32 205 ASP A CA 1
ATOM 1288 C C . ASP A 1 205 ? 53.379 40.437 2.099 1.00 87.76 205 ASP A C 1
ATOM 1289 O O . ASP A 1 205 ? 53.678 41.315 2.915 1.00 90.59 205 ASP A O 1
ATOM 1294 N N . SER A 1 206 ? 53.460 40.595 0.780 1.00 84.72 206 SER A N 1
ATOM 1295 C CA . SER A 1 206 ? 54.086 41.765 0.194 1.00 85.44 206 SER A CA 1
ATOM 1296 C C . SER A 1 206 ? 53.225 43.015 0.334 1.00 84.07 206 SER A C 1
ATOM 1297 O O . SER A 1 206 ? 53.765 44.115 0.471 1.00 81.75 206 SER A O 1
ATOM 1300 N N . ALA A 1 207 ? 51.897 42.878 0.327 1.00 83.62 207 ALA A N 1
ATOM 1301 C CA . ALA A 1 207 ? 51.035 44.055 0.358 1.00 81.30 207 ALA A CA 1
ATOM 1302 C C . ALA A 1 207 ? 51.225 44.892 1.609 1.00 88.04 207 ALA A C 1
ATOM 1303 O O . ALA A 1 207 ? 50.732 46.024 1.658 1.00 90.86 207 ALA A O 1
ATOM 1305 N N . ASN A 1 208 ? 51.921 44.369 2.612 1.00 84.59 208 ASN A N 1
ATOM 1306 C CA . ASN A 1 208 ? 52.067 45.039 3.893 1.00 88.82 208 ASN A CA 1
ATOM 1307 C C . ASN A 1 208 ? 53.314 45.907 3.977 1.00 91.89 208 ASN A C 1
ATOM 1308 O O . ASN A 1 208 ? 53.445 46.684 4.931 1.00 91.76 208 ASN A O 1
ATOM 1313 N N . LYS A 1 209 ? 54.232 45.795 3.020 1.00 89.76 209 LYS A N 1
ATO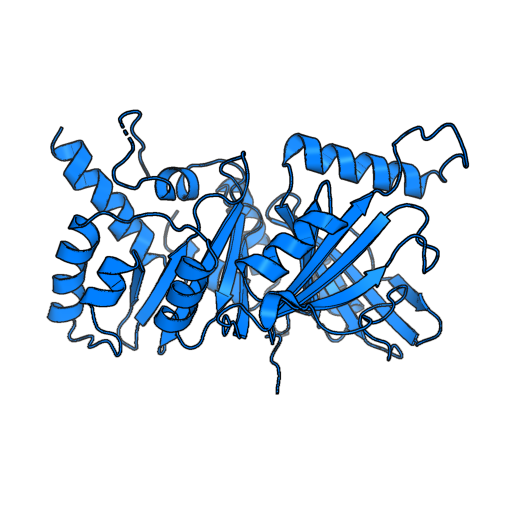M 1314 C CA . LYS A 1 209 ? 55.296 46.783 2.918 1.00 90.31 209 LYS A CA 1
ATOM 1315 C C . LYS A 1 209 ? 54.798 48.094 2.321 1.00 85.41 209 LYS A C 1
ATOM 1316 O O . LYS A 1 209 ? 55.537 49.083 2.311 1.00 89.02 209 LYS A O 1
ATOM 1322 N N . PHE A 1 210 ? 53.569 48.115 1.817 1.00 88.71 210 PHE A N 1
ATOM 1323 C CA . PHE A 1 210 ? 52.963 49.309 1.252 1.00 92.24 210 PHE A CA 1
ATOM 1324 C C . PHE A 1 210 ? 51.795 49.806 2.070 1.00 91.26 210 PHE A C 1
ATOM 1325 O O . PHE A 1 210 ? 51.228 50.853 1.737 1.00 94.31 210 PHE A O 1
ATOM 1333 N N . LEU A 1 211 ? 51.400 49.073 3.083 1.00 89.11 211 LEU A N 1
ATOM 1334 C CA . LEU A 1 211 ? 50.201 49.473 3.775 1.00 91.73 211 LEU A CA 1
ATOM 1335 C C . LEU A 1 211 ? 50.525 49.888 5.201 1.00 85.42 211 LEU A C 1
ATOM 1336 O O . LEU A 1 211 ? 51.374 49.272 5.857 1.00 87.80 211 LEU A O 1
ATOM 1341 N N . PRO A 1 212 ? 49.899 50.950 5.686 1.00 85.55 212 PRO A N 1
ATOM 1342 C CA . PRO A 1 212 ? 50.095 51.353 7.079 1.00 85.14 212 PRO A CA 1
ATOM 1343 C C . PRO A 1 212 ? 49.646 50.247 8.015 1.00 80.79 212 PRO A C 1
ATOM 1344 O O . PRO A 1 212 ? 48.583 49.636 7.820 1.00 80.95 212 PRO A O 1
ATOM 1348 N N . PRO A 1 213 ? 50.441 49.947 9.030 1.00 81.14 213 PRO A N 1
ATOM 1349 C CA . PRO A 1 213 ? 50.160 48.794 9.891 1.00 82.51 213 PRO A CA 1
ATOM 1350 C C . PRO A 1 213 ? 48.999 49.055 10.842 1.00 77.20 213 PRO A C 1
ATOM 1351 O O . PRO A 1 213 ? 48.595 50.195 11.079 1.00 72.67 213 PRO A O 1
ATOM 1355 N N . VAL A 1 214 ? 48.434 47.963 11.356 1.00 70.42 214 VAL A N 1
ATOM 1356 C CA . VAL A 1 214 ? 47.282 48.024 12.254 1.00 76.97 214 VAL A CA 1
ATOM 1357 C C . VAL A 1 214 ? 47.683 47.325 13.549 1.00 78.01 214 VAL A C 1
ATOM 1358 O O . VAL A 1 214 ? 47.716 46.087 13.618 1.00 75.84 214 VAL A O 1
ATOM 1362 N N . ASN A 1 215 ? 47.990 48.112 14.580 1.00 76.71 215 ASN A N 1
ATOM 1363 C CA . ASN A 1 215 ? 48.492 47.572 15.847 1.00 80.45 215 ASN A CA 1
ATOM 1364 C C . ASN A 1 215 ? 47.341 46.994 16.667 1.00 77.27 215 ASN A C 1
ATOM 1365 O O . ASN A 1 215 ? 46.871 47.590 17.640 1.00 80.20 215 ASN A O 1
ATOM 1370 N N . LEU A 1 216 ? 46.885 45.809 16.260 1.00 78.20 216 LEU A N 1
ATOM 1371 C CA . LEU A 1 216 ? 45.940 45.031 17.050 1.00 79.78 216 LEU A CA 1
ATOM 1372 C C . LEU A 1 216 ? 46.692 44.159 18.044 1.00 76.22 216 LEU A C 1
ATOM 1373 O O . LEU A 1 216 ? 47.755 43.619 17.734 1.00 76.74 216 LEU A O 1
ATOM 1378 N N . GLU A 1 217 ? 46.117 44.000 19.238 1.00 78.01 217 GLU A N 1
ATOM 1379 C CA . GLU A 1 217 ? 46.801 43.308 20.327 1.00 80.58 217 GLU A CA 1
ATOM 1380 C C . GLU A 1 217 ? 46.336 41.866 20.481 1.00 76.87 217 GLU A C 1
ATOM 1381 O O . GLU A 1 217 ? 47.126 40.934 20.289 1.00 72.89 217 GLU A O 1
ATOM 1387 N N . ALA A 1 218 ? 45.067 41.661 20.821 1.00 74.27 218 ALA A N 1
ATOM 1388 C CA . ALA A 1 218 ? 44.562 40.311 21.017 1.00 74.37 218 ALA A CA 1
ATOM 1389 C C . ALA A 1 218 ? 43.049 40.299 20.846 1.00 72.17 218 ALA A C 1
ATOM 1390 O O . ALA A 1 218 ? 42.405 41.332 20.635 1.00 69.83 218 ALA A O 1
ATOM 1392 N N . ILE A 1 219 ? 42.486 39.103 20.940 1.00 67.60 219 ILE A N 1
ATOM 1393 C CA . ILE A 1 219 ? 41.045 38.945 20.874 1.00 69.32 219 ILE A CA 1
ATOM 1394 C C . ILE A 1 219 ? 40.429 39.430 22.189 1.00 77.99 219 ILE A C 1
ATOM 1395 O O . ILE A 1 219 ? 40.756 38.922 23.267 1.00 76.45 219 ILE A O 1
ATOM 1400 N N . ASP A 1 220 ? 39.541 40.437 22.118 1.00 74.66 220 ASP A N 1
ATOM 1401 C CA . ASP A 1 220 ? 38.968 40.980 23.353 1.00 73.13 220 ASP A CA 1
ATOM 1402 C C . ASP A 1 220 ? 37.770 40.162 23.835 1.00 76.98 220 ASP A C 1
ATOM 1403 O O . ASP A 1 220 ? 37.683 39.828 25.022 1.00 74.86 220 ASP A O 1
ATOM 1408 N N . HIS A 1 221 ? 36.847 39.822 22.941 1.00 74.69 221 HIS A N 1
ATOM 1409 C CA . HIS A 1 221 ? 35.718 38.954 23.281 1.00 73.33 221 HIS A CA 1
ATOM 1410 C C . HIS A 1 221 ? 35.043 38.521 21.981 1.00 79.41 221 HIS A C 1
ATOM 1411 O O . HIS A 1 221 ? 35.452 38.913 20.877 1.00 78.42 221 HIS A O 1
ATOM 1418 N N . CYS A 1 222 ? 33.999 37.699 22.126 1.00 79.83 222 CYS A N 1
ATOM 1419 C CA . CYS A 1 222 ? 33.263 37.177 20.981 1.00 70.92 222 CYS A CA 1
ATOM 1420 C C . CYS A 1 222 ? 31.884 36.697 21.421 1.00 77.38 222 CYS A C 1
ATOM 1421 O O . CYS A 1 222 ? 31.758 35.904 22.360 1.00 82.62 222 CYS A O 1
ATOM 1424 N N . VAL A 1 223 ? 30.854 37.166 20.732 1.00 82.86 223 VAL A N 1
ATOM 1425 C CA . VAL A 1 223 ? 29.489 36.708 20.943 1.00 79.27 223 VAL A CA 1
ATOM 1426 C C . VAL A 1 223 ? 29.014 36.169 19.599 1.00 75.70 223 VAL A C 1
ATOM 1427 O O . VAL A 1 223 ? 28.655 36.944 18.700 1.00 74.21 223 VAL A O 1
ATOM 1431 N N . GLY A 1 224 ? 28.993 34.845 19.469 1.00 73.79 224 GLY A N 1
ATOM 1432 C CA . GLY A 1 224 ? 28.602 34.168 18.251 1.00 75.36 224 GLY A CA 1
ATOM 1433 C C . GLY A 1 224 ? 27.132 34.218 17.897 1.00 75.77 224 GLY A C 1
ATOM 1434 O O . GLY A 1 224 ? 26.745 33.626 16.889 1.00 75.42 224 GLY A O 1
ATOM 1435 N N . ASN A 1 225 ? 26.300 34.902 18.679 1.00 73.02 225 ASN A N 1
ATOM 1436 C CA . ASN A 1 225 ? 24.888 35.032 18.342 1.00 67.34 225 ASN A CA 1
ATOM 1437 C C . ASN A 1 225 ? 24.239 35.960 19.351 1.00 78.88 225 ASN A C 1
ATOM 1438 O O . ASN A 1 225 ? 24.266 35.688 20.559 1.00 78.30 225 ASN A O 1
ATOM 1443 N N . GLN A 1 226 ? 23.620 37.037 18.880 1.00 75.08 226 GLN A N 1
ATOM 1444 C CA . GLN A 1 226 ? 23.109 38.046 19.799 1.00 75.90 226 GLN A CA 1
ATOM 1445 C C . GLN A 1 226 ? 21.589 38.036 19.908 1.00 77.32 226 GLN A C 1
ATOM 1446 O O . GLN A 1 226 ? 20.992 39.059 20.264 1.00 70.15 226 GLN A O 1
ATOM 1452 N N . ASP A 1 227 ? 20.948 36.908 19.601 1.00 76.96 227 ASP A N 1
ATOM 1453 C CA . ASP A 1 227 ? 19.543 36.747 19.945 1.00 84.57 227 ASP A CA 1
ATOM 1454 C C . ASP A 1 227 ? 19.403 36.631 21.462 1.00 85.69 227 ASP A C 1
ATOM 1455 O O . ASP A 1 227 ? 20.263 36.048 22.131 1.00 80.57 227 ASP A O 1
ATOM 1460 N N . TRP A 1 228 ? 18.316 37.187 21.961 1.00 91.20 228 TRP A N 1
ATOM 1461 C CA . TRP A 1 228 ? 18.119 37.241 23.363 1.00 89.86 228 TRP A CA 1
ATOM 1462 C C . TRP A 1 228 ? 18.068 35.854 23.839 1.00 87.18 228 TRP A C 1
ATOM 1463 O O . TRP A 1 228 ? 18.792 35.512 24.723 1.00 82.76 228 TRP A O 1
ATOM 1474 N N . ASP A 1 229 ? 17.285 35.013 23.193 1.00 87.10 229 ASP A N 1
ATOM 1475 C CA . ASP A 1 229 ? 17.051 33.717 23.739 1.00 86.86 229 ASP A CA 1
ATOM 1476 C C . ASP A 1 229 ? 18.359 33.024 23.757 1.00 88.20 229 ASP A C 1
ATOM 1477 O O . ASP A 1 229 ? 18.780 32.488 24.740 1.00 86.81 229 ASP A O 1
ATOM 1482 N N . GLU A 1 230 ? 19.048 33.152 22.661 1.00 91.44 230 GLU A N 1
ATOM 1483 C CA . GLU A 1 230 ? 20.302 32.505 22.519 1.00 87.86 230 GLU A CA 1
ATOM 1484 C C . GLU A 1 230 ? 21.331 33.013 23.485 1.00 86.09 230 GLU A C 1
ATOM 1485 O O . GLU A 1 230 ? 22.051 32.232 24.062 1.00 84.84 230 GLU A O 1
ATOM 1491 N N . MET A 1 231 ? 21.385 34.312 23.689 1.00 81.79 231 MET A N 1
ATOM 1492 C CA . MET A 1 231 ? 22.369 34.852 24.594 1.00 81.31 231 MET A CA 1
ATOM 1493 C C . MET A 1 231 ? 22.078 34.362 25.969 1.00 86.28 231 MET A C 1
ATOM 1494 O O . MET A 1 231 ? 22.934 33.888 26.677 1.00 81.65 231 MET A O 1
ATOM 1499 N N . SER A 1 232 ? 20.818 34.379 26.316 1.00 86.72 232 SER A N 1
ATOM 1500 C CA . SER A 1 232 ? 20.410 34.041 27.633 1.00 79.74 232 SER A CA 1
ATOM 1501 C C . SER A 1 232 ? 20.831 32.649 27.872 1.00 82.50 232 SER A C 1
ATOM 1502 O O . SER A 1 232 ? 21.488 32.366 28.827 1.00 76.86 232 SER A O 1
ATOM 1505 N N . ASP A 1 233 ? 20.564 31.794 26.915 1.00 87.56 233 ASP A N 1
ATOM 1506 C CA . ASP A 1 233 ? 20.715 30.404 27.143 1.00 82.97 233 ASP A CA 1
ATOM 1507 C C . ASP A 1 233 ? 22.137 30.156 27.423 1.00 81.75 233 ASP A C 1
ATOM 1508 O O . ASP A 1 233 ? 22.463 29.467 28.322 1.00 76.14 233 ASP A O 1
ATOM 1513 N N . ALA A 1 234 ? 22.987 30.800 26.660 1.00 86.09 234 ALA A N 1
ATOM 1514 C CA . ALA A 1 234 ? 24.426 30.610 26.792 1.00 81.87 234 ALA A CA 1
ATOM 1515 C C . ALA A 1 234 ? 24.938 31.169 28.107 1.00 76.89 234 ALA A C 1
ATOM 1516 O O . ALA A 1 234 ? 25.858 30.603 28.707 1.00 76.47 234 ALA A O 1
ATOM 1518 N N 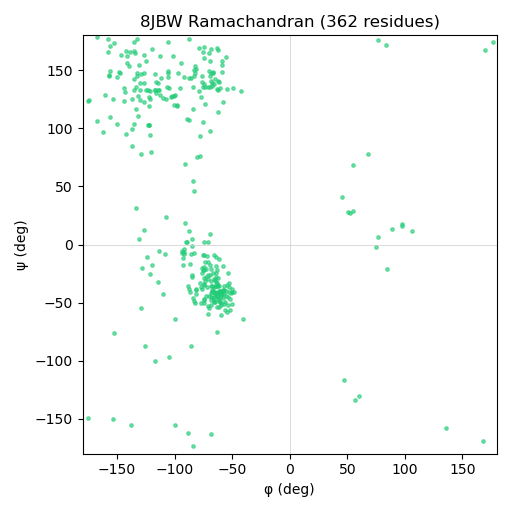. CYS A 1 235 ? 24.354 32.277 28.573 1.00 75.59 235 CYS A N 1
ATOM 1519 C CA . CYS A 1 235 ? 24.809 32.882 29.824 1.00 82.94 235 CYS A CA 1
ATOM 1520 C C . CYS A 1 235 ? 24.425 32.028 31.031 1.00 80.29 235 CYS A C 1
ATOM 1521 O O . CYS A 1 235 ? 25.279 31.695 31.864 1.00 76.14 235 CYS A O 1
ATOM 1524 N N . ASP A 1 236 ? 23.139 31.678 31.143 1.00 76.44 236 ASP A N 1
ATOM 1525 C CA . ASP A 1 236 ? 22.703 30.732 32.165 1.00 75.86 236 ASP A CA 1
ATOM 1526 C C . ASP A 1 236 ? 23.583 29.493 32.184 1.00 79.59 236 ASP A C 1
ATOM 1527 O O . ASP A 1 236 ? 23.923 28.973 33.253 1.00 79.40 236 ASP A O 1
ATOM 1532 N N . PHE A 1 237 ? 23.959 29.001 31.006 1.00 76.37 237 PHE A N 1
ATOM 1533 C CA . PHE A 1 237 ? 24.854 27.857 30.971 1.00 78.98 237 PHE A CA 1
ATOM 1534 C C . PHE A 1 237 ? 26.212 28.210 31.565 1.00 76.16 237 PHE A C 1
ATOM 1535 O O . PHE A 1 237 ? 26.821 27.397 32.272 1.00 70.60 237 PHE A O 1
ATOM 1543 N N . TYR A 1 238 ? 26.726 29.397 31.248 1.00 73.47 238 TYR A N 1
ATOM 1544 C CA . TYR A 1 238 ? 28.022 29.785 31.787 1.00 77.85 238 TYR A CA 1
ATOM 1545 C C . TYR A 1 238 ? 27.962 29.871 33.309 1.00 81.79 238 TYR A C 1
ATOM 1546 O O . TYR A 1 238 ? 28.825 29.333 34.011 1.00 79.33 238 TYR A O 1
ATOM 1555 N N . GLU A 1 239 ? 26.924 30.533 33.832 1.00 77.12 239 GLU A N 1
ATOM 1556 C CA . GLU A 1 239 ? 26.741 30.679 35.272 1.00 80.81 239 GLU A CA 1
ATOM 1557 C C . GLU A 1 239 ? 26.806 29.342 35.997 1.00 77.10 239 GLU A C 1
ATOM 1558 O O . GLU A 1 239 ? 27.480 29.213 37.027 1.00 82.56 239 GLU A O 1
ATOM 1564 N N . ARG A 1 240 ? 26.106 28.337 35.474 1.00 72.45 240 ARG A N 1
ATOM 1565 C CA . ARG A 1 240 ? 26.147 26.999 36.047 1.00 71.27 240 ARG A CA 1
ATOM 1566 C C . ARG A 1 240 ? 27.518 26.356 35.911 1.00 72.60 240 ARG A C 1
ATOM 1567 O O . ARG A 1 240 ? 27.761 25.307 36.515 1.00 80.16 240 ARG A O 1
ATOM 1575 N N . CYS A 1 241 ? 28.421 26.965 35.159 1.00 67.62 241 CYS A N 1
ATOM 1576 C CA . CYS A 1 241 ? 29.770 26.441 35.024 1.00 77.69 241 CYS A CA 1
ATOM 1577 C C . CYS A 1 241 ? 30.724 27.058 36.027 1.00 73.22 241 CYS A C 1
ATOM 1578 O O . CYS A 1 241 ? 31.880 26.626 36.109 1.00 65.60 241 CYS A O 1
ATOM 1581 N N . LEU A 1 242 ? 30.259 28.066 36.760 1.00 74.60 242 LEU A N 1
ATOM 1582 C CA . LEU A 1 242 ? 31.073 28.726 37.767 1.00 77.52 242 LEU A CA 1
ATOM 1583 C C . LEU A 1 242 ? 31.288 27.809 38.960 1.00 76.08 242 LEU A C 1
ATOM 1584 O O . LEU A 1 242 ? 30.362 27.125 39.421 1.00 77.78 242 LEU A O 1
ATOM 1589 N N . GLY A 1 243 ? 32.525 27.770 39.416 1.00 73.09 243 GLY A N 1
ATOM 1590 C CA . GLY A 1 243 ? 32.893 27.024 40.612 1.00 81.41 243 GLY A CA 1
ATOM 1591 C C . GLY A 1 243 ? 34.115 27.639 41.239 1.00 83.47 243 GLY A C 1
ATOM 1592 O O . GLY A 1 243 ? 34.330 28.857 41.133 1.00 75.88 243 GLY A O 1
ATOM 1593 N N . PHE A 1 244 ? 34.925 26.812 41.904 1.00 82.86 244 PHE A N 1
ATOM 1594 C CA . PHE A 1 244 ? 36.179 27.315 42.450 1.00 84.91 244 PHE A CA 1
ATOM 1595 C C . PHE A 1 244 ? 37.259 27.366 41.378 1.00 82.96 244 PHE A C 1
ATOM 1596 O O . PHE A 1 244 ? 38.059 28.307 41.349 1.00 82.85 244 PHE A O 1
ATOM 1604 N N . HIS A 1 245 ? 37.301 26.365 40.495 1.00 86.80 245 HIS A N 1
ATOM 1605 C CA . HIS A 1 245 ? 38.162 26.436 39.327 1.00 82.90 245 HIS A CA 1
ATOM 1606 C C . HIS A 1 245 ? 37.732 27.613 38.471 1.00 83.79 245 HIS A C 1
ATOM 1607 O O . HIS A 1 245 ? 36.533 27.879 38.316 1.00 81.55 245 HIS A O 1
ATOM 1614 N N . ARG A 1 246 ? 38.709 28.340 37.927 1.00 84.07 246 ARG A N 1
ATOM 1615 C CA . ARG A 1 246 ? 38.346 29.518 37.156 1.00 80.92 246 ARG A CA 1
ATOM 1616 C C . ARG A 1 246 ? 37.812 29.137 35.791 1.00 74.15 246 ARG A C 1
ATOM 1617 O O . ARG A 1 246 ? 38.331 28.240 35.118 1.00 67.87 246 ARG A O 1
ATOM 1625 N N . PHE A 1 247 ? 36.773 29.857 35.398 1.00 75.12 247 PHE A N 1
ATOM 1626 C CA . PHE A 1 247 ? 36.039 29.611 34.175 1.00 79.80 247 PHE A CA 1
ATOM 1627 C C . PHE A 1 247 ? 36.909 29.931 32.950 1.00 83.29 247 PHE A C 1
ATOM 1628 O O . PHE A 1 247 ? 37.768 30.818 32.982 1.00 84.37 247 PHE A O 1
ATOM 1636 N N . TRP A 1 248 ? 36.684 29.185 31.861 1.00 80.33 248 TRP A N 1
ATOM 1637 C CA . TRP A 1 248 ? 37.639 29.171 30.748 1.00 81.86 248 TRP A CA 1
ATOM 1638 C C . TRP A 1 248 ? 37.652 30.484 29.965 1.00 77.88 248 TRP A C 1
ATOM 1639 O O . TRP A 1 248 ? 38.690 30.860 29.411 1.00 67.69 248 TRP A O 1
ATOM 1650 N N . SER A 1 249 ? 36.523 31.188 29.909 1.00 79.07 249 SER A N 1
ATOM 1651 C CA . SER A 1 249 ? 36.402 32.463 29.207 1.00 78.55 249 SER A CA 1
ATOM 1652 C C . SER A 1 249 ? 35.960 33.523 30.213 1.00 80.64 249 SER A C 1
ATOM 1653 O O . SER A 1 249 ? 34.764 33.716 30.459 1.00 77.83 249 SER A O 1
ATOM 1656 N N . VAL A 1 250 ? 36.944 34.223 30.776 1.00 78.29 250 VAL A N 1
ATOM 1657 C CA . VAL A 1 250 ? 36.655 35.350 31.652 1.00 78.63 250 VAL A CA 1
ATOM 1658 C C . VAL A 1 250 ? 35.821 36.398 30.918 1.00 78.55 250 VAL A C 1
ATOM 1659 O O . VAL A 1 250 ? 34.868 36.958 31.479 1.00 77.25 250 VAL A O 1
ATOM 1663 N N . ASP A 1 251 ? 36.132 36.640 29.636 1.00 77.87 251 ASP A N 1
ATOM 1664 C CA . ASP A 1 251 ? 35.449 37.688 28.879 1.00 78.07 251 ASP A CA 1
ATOM 1665 C C . ASP A 1 251 ? 33.965 37.386 28.676 1.00 79.52 251 ASP A C 1
ATOM 1666 O O . ASP A 1 251 ? 33.153 38.317 28.599 1.00 79.83 251 ASP A O 1
ATOM 1671 N N . ASP A 1 252 ? 33.582 36.106 28.591 1.00 76.93 252 ASP A N 1
ATOM 1672 C CA . ASP A 1 252 ? 32.159 35.773 28.550 1.00 79.46 252 ASP A CA 1
ATOM 1673 C C . ASP A 1 252 ? 31.487 35.916 29.912 1.00 78.00 252 ASP A C 1
ATOM 1674 O O . ASP A 1 252 ? 30.312 36.294 29.973 1.00 74.29 252 ASP A O 1
ATOM 1679 N N . LYS A 1 253 ? 32.204 35.609 31.002 1.00 83.04 253 LYS A N 1
ATOM 1680 C CA . LYS A 1 253 ? 31.632 35.735 32.344 1.00 80.53 253 LYS A CA 1
ATOM 1681 C C . LYS A 1 253 ? 31.350 37.190 32.686 1.00 78.82 253 LYS A C 1
ATOM 1682 O O . LYS A 1 253 ? 30.354 37.502 33.352 1.00 79.84 253 LYS A O 1
ATOM 1688 N N . ASP A 1 254 ? 32.213 38.091 32.232 1.00 77.08 254 ASP A N 1
ATOM 1689 C CA . ASP A 1 254 ? 32.004 39.509 32.478 1.00 79.51 254 ASP A CA 1
ATOM 1690 C C . ASP A 1 254 ? 30.953 40.107 31.553 1.00 79.15 254 ASP A C 1
ATOM 1691 O O . ASP A 1 254 ? 30.235 41.029 31.959 1.00 82.76 254 ASP A O 1
ATOM 1696 N N . ILE A 1 255 ? 30.848 39.615 30.315 1.00 81.69 255 ILE A N 1
ATOM 1697 C CA . ILE A 1 255 ? 29.782 40.078 29.431 1.00 81.83 255 ILE A CA 1
ATOM 1698 C C . ILE A 1 255 ? 28.439 39.710 30.033 1.00 73.21 255 ILE A C 1
ATOM 1699 O O . ILE A 1 255 ? 27.567 40.563 30.225 1.00 67.81 255 ILE A O 1
ATOM 1704 N N . CYS A 1 256 ? 28.269 38.425 30.352 1.00 74.70 256 CYS A N 1
ATOM 1705 C CA . CYS A 1 256 ? 27.011 37.951 30.912 1.00 82.54 256 CYS A CA 1
ATOM 1706 C C . CYS A 1 256 ? 26.672 38.690 32.198 1.00 84.82 256 CYS A C 1
ATOM 1707 O O . CYS A 1 256 ? 25.507 39.020 32.436 1.00 86.20 256 CYS A O 1
ATOM 1710 N N . THR A 1 257 ? 27.682 38.958 33.037 1.00 82.99 257 THR A N 1
ATOM 1711 C CA . THR A 1 257 ? 27.464 39.737 34.251 1.00 80.88 257 THR A CA 1
ATOM 1712 C C . THR A 1 257 ? 26.975 41.152 33.926 1.00 81.65 257 THR A C 1
ATOM 1713 O O . THR A 1 257 ? 25.929 41.579 34.432 1.00 83.95 257 THR A O 1
ATOM 1717 N N . GLU A 1 258 ? 27.710 41.890 33.079 1.00 73.92 258 GLU A N 1
ATOM 1718 C CA . GLU A 1 258 ? 27.380 43.297 32.816 1.00 80.86 258 GLU A CA 1
ATOM 1719 C C . GLU A 1 258 ? 26.029 43.463 32.124 1.00 83.18 258 GLU A C 1
ATOM 1720 O O . GLU A 1 258 ? 25.321 44.449 32.358 1.00 87.16 258 GLU A O 1
ATOM 1726 N N . PHE A 1 259 ? 25.667 42.543 31.243 1.00 85.79 259 PHE A N 1
ATOM 1727 C CA . PHE A 1 259 ? 24.435 42.694 30.480 1.00 91.24 259 PHE A CA 1
ATOM 1728 C C . PHE A 1 259 ? 23.242 42.011 31.124 1.00 96.15 259 PHE A C 1
ATOM 1729 O O . PHE A 1 259 ? 22.118 42.154 30.628 1.00 96.54 259 PHE A O 1
ATOM 1737 N N . SER A 1 260 ? 23.456 41.278 32.216 1.00 96.09 260 SER A N 1
ATOM 1738 C CA . SER A 1 260 ? 22.340 40.688 32.938 1.00 97.89 260 SER A CA 1
ATOM 1739 C C . SER A 1 260 ? 21.604 41.714 33.765 1.00 98.92 260 SER A C 1
ATOM 1740 O O . SER A 1 260 ? 20.437 41.494 34.098 1.00 107.38 260 SER A O 1
ATOM 1743 N N . ALA A 1 261 ? 22.245 42.845 34.065 1.00 100.95 261 ALA A N 1
ATOM 1744 C CA . ALA A 1 261 ? 21.635 43.879 34.887 1.00 106.47 261 ALA A CA 1
ATOM 1745 C C . ALA A 1 261 ? 20.499 44.546 34.115 1.00 105.83 261 ALA A C 1
ATOM 1746 O O . ALA A 1 261 ? 19.934 45.551 34.564 1.00 108.93 261 ALA A O 1
ATOM 1748 N N . LEU A 1 262 ? 20.147 43.971 32.966 1.00 100.32 262 LEU A N 1
ATOM 1749 C CA . LEU A 1 262 ? 19.156 44.562 32.083 1.00 109.63 262 LEU A CA 1
ATOM 1750 C C . LEU A 1 262 ? 18.814 43.653 30.902 1.00 111.38 262 LEU A C 1
ATOM 1751 O O . LEU A 1 262 ? 19.690 43.252 30.124 1.00 96.85 262 LEU A O 1
ATOM 1756 N N . LYS A 1 263 ? 17.526 43.349 30.755 1.00 115.60 263 LYS A N 1
ATOM 1757 C CA . LYS A 1 263 ? 17.045 42.465 29.706 1.00 111.99 263 LYS A CA 1
ATOM 1758 C C . LYS A 1 263 ? 15.516 42.540 29.588 1.00 118.45 263 LYS A C 1
ATOM 1759 O O . LYS A 1 263 ? 14.895 43.557 29.914 1.00 117.19 263 LYS A O 1
ATOM 1765 N N . ASN A 1 279 ? 16.041 47.939 20.964 1.00 109.33 279 ASN A N 1
ATOM 1766 C CA . ASN A 1 279 ? 15.873 49.254 20.348 1.00 115.12 279 ASN A CA 1
ATOM 1767 C C . ASN A 1 279 ? 14.529 49.357 19.635 1.00 122.39 279 ASN A C 1
ATOM 1768 O O . ASN A 1 279 ? 13.585 48.641 19.967 1.00 122.79 279 ASN A O 1
ATOM 1773 N N . GLU A 1 280 ? 14.463 50.263 18.642 1.00 127.03 280 GLU A N 1
ATOM 1774 C CA . GLU A 1 280 ? 13.282 50.575 17.824 1.00 134.15 280 GLU A CA 1
ATOM 1775 C C . GLU A 1 280 ? 13.817 51.106 16.493 1.00 136.52 280 GLU A C 1
ATOM 1776 O O . GLU A 1 280 ? 14.626 52.049 16.498 1.00 132.82 280 GLU A O 1
ATOM 1782 N N . PRO A 1 281 ? 13.412 50.520 15.342 1.00 142.53 281 PRO A N 1
ATOM 1783 C CA . PRO A 1 281 ? 13.978 50.948 14.051 1.00 144.07 281 PRO A CA 1
ATOM 1784 C C . PRO A 1 281 ? 13.032 51.788 13.202 1.00 147.40 281 PRO A C 1
ATOM 1785 O O . PRO A 1 281 ? 11.856 51.962 13.542 1.00 147.28 281 PRO A O 1
ATOM 1789 N N . ALA A 1 282 ? 13.542 52.300 12.078 1.00 144.83 282 ALA A N 1
ATOM 1790 C CA . ALA A 1 282 ? 12.763 53.122 11.163 1.00 145.30 282 ALA A CA 1
ATOM 1791 C C . ALA A 1 282 ? 13.183 52.826 9.735 1.00 143.83 282 ALA A C 1
ATOM 1792 O O . ALA A 1 282 ? 14.379 52.755 9.437 1.00 140.69 282 ALA A O 1
ATOM 1794 N N . HIS A 1 283 ? 12.192 52.658 8.856 1.00 147.11 283 HIS A N 1
ATOM 1795 C CA . HIS A 1 283 ? 12.436 52.526 7.422 1.00 145.35 283 HIS A CA 1
ATOM 1796 C C . HIS A 1 283 ? 12.565 53.910 6.791 1.00 144.74 283 HIS A C 1
ATOM 1797 O O . HIS A 1 283 ? 11.860 54.233 5.828 1.00 143.38 283 HIS A O 1
ATOM 1799 N N . GLY A 1 284 ? 13.469 54.725 7.334 1.00 145.97 284 GLY A N 1
ATOM 1800 C CA . GLY A 1 284 ? 13.606 56.133 6.967 1.00 139.18 284 GLY A CA 1
ATOM 1801 C C . GLY A 1 284 ? 14.505 56.335 5.749 1.00 137.23 284 GLY A C 1
ATOM 1802 O O . GLY A 1 284 ? 15.006 55.374 5.165 1.00 135.89 284 GLY A O 1
ATOM 1803 N N . LYS A 1 287 ? 18.388 56.739 5.803 1.00 118.93 287 LYS A N 1
ATOM 1804 C CA . LYS A 1 287 ? 18.374 55.564 6.674 1.00 117.58 287 LYS A CA 1
ATOM 1805 C C . LYS A 1 287 ? 18.119 55.951 8.124 1.00 117.66 287 LYS A C 1
ATOM 1806 O O . LYS A 1 287 ? 17.836 57.113 8.420 1.00 115.89 287 LYS A O 1
ATOM 1808 N N . SER A 1 288 ? 18.213 54.975 9.027 1.00 118.92 288 SER A N 1
ATOM 1809 C CA . SER A 1 288 ? 18.071 55.265 10.450 1.00 118.33 288 SER A CA 1
ATOM 1810 C C . SER A 1 288 ? 19.237 56.122 10.923 1.00 116.78 288 SER A C 1
ATOM 1811 O O . SER A 1 288 ? 20.360 56.022 10.414 1.00 112.77 288 SER A O 1
ATOM 1813 N N . GLN A 1 289 ? 18.959 56.989 11.901 1.00 110.65 289 GLN A N 1
ATOM 1814 C CA . GLN A 1 289 ? 20.022 57.848 12.401 1.00 107.06 289 GLN A CA 1
ATOM 1815 C C . GLN A 1 289 ? 21.081 57.028 13.118 1.00 105.01 289 GLN A C 1
ATOM 1816 O O . GLN A 1 289 ? 22.249 57.433 13.186 1.00 102.02 289 GLN A O 1
ATOM 1822 N N . ILE A 1 290 ? 20.698 55.853 13.618 1.00 104.61 290 ILE A N 1
ATOM 1823 C CA . ILE A 1 290 ? 21.664 54.924 14.182 1.00 105.09 290 ILE A CA 1
ATOM 1824 C C . ILE A 1 290 ? 22.474 54.263 13.076 1.00 99.20 290 ILE A C 1
ATOM 1825 O O . ILE A 1 290 ? 23.553 53.710 13.336 1.00 92.96 290 ILE A O 1
ATOM 1830 N N . GLU A 1 291 ? 22.006 54.376 11.835 1.00 105.93 291 GLU A N 1
ATOM 1831 C CA . GLU A 1 291 ? 22.641 53.782 10.653 1.00 100.30 291 GLU A CA 1
ATOM 1832 C C . GLU A 1 291 ? 22.656 52.277 10.906 1.00 97.39 291 GLU A C 1
ATOM 1833 O O . GLU A 1 291 ? 21.624 51.722 11.316 1.00 95.86 291 GLU A O 1
ATOM 1839 N N . GLU A 1 292 ? 23.779 51.595 10.737 1.00 91.01 292 GLU A N 1
ATOM 1840 C CA . GLU A 1 292 ? 23.797 50.145 10.838 1.00 94.98 292 GLU A CA 1
ATOM 1841 C C . GLU A 1 292 ? 23.945 49.601 12.261 1.00 92.91 292 GLU A C 1
ATOM 1842 O O . GLU A 1 292 ? 23.959 48.375 12.423 1.00 88.05 292 GLU A O 1
ATOM 1848 N N . TYR A 1 293 ? 24.068 50.448 13.295 1.00 90.12 293 TYR A N 1
ATOM 1849 C CA . TYR A 1 293 ? 24.004 49.888 14.648 1.00 94.55 293 TYR A CA 1
ATOM 1850 C C . TYR A 1 293 ? 22.605 49.377 14.966 1.00 93.24 293 TYR A C 1
ATOM 1851 O O . TYR A 1 293 ? 22.459 48.525 15.849 1.00 92.37 293 TYR A O 1
ATOM 1860 N N . VAL A 1 294 ? 21.579 49.859 14.252 1.00 93.44 294 VAL A N 1
ATOM 1861 C CA . VAL A 1 294 ? 20.233 49.328 14.451 1.00 95.92 294 VAL A CA 1
ATOM 1862 C C . VAL A 1 294 ? 20.160 47.883 13.962 1.00 95.94 294 VAL A C 1
ATOM 1863 O O . VAL A 1 294 ? 19.568 47.022 14.627 1.00 94.25 294 VAL A O 1
ATOM 1867 N N . ASP A 1 295 ? 20.792 47.585 12.816 1.00 91.89 295 ASP A N 1
ATOM 1868 C CA . ASP A 1 295 ? 20.941 46.194 12.398 1.00 91.73 295 ASP A CA 1
ATOM 1869 C C . ASP A 1 295 ? 21.780 45.414 13.400 1.00 94.68 295 ASP A C 1
ATOM 1870 O O . ASP A 1 295 ? 21.534 44.223 13.637 1.00 98.12 295 ASP A O 1
ATOM 1875 N N . PHE A 1 296 ? 22.789 46.059 13.994 1.00 90.01 296 PHE A N 1
ATOM 1876 C CA . PHE A 1 296 ? 23.591 45.351 14.979 1.00 84.98 296 PHE A CA 1
ATOM 1877 C C . PHE A 1 296 ? 22.741 44.953 16.167 1.00 88.71 296 PHE A C 1
ATOM 1878 O O . PHE A 1 296 ? 22.830 43.822 16.656 1.00 91.63 296 PHE A O 1
ATOM 1886 N N . TYR A 1 297 ? 21.903 45.867 16.643 1.00 90.67 297 TYR A N 1
ATOM 1887 C CA . TYR A 1 297 ? 21.183 45.606 17.880 1.00 93.86 297 TYR A CA 1
ATOM 1888 C C . TYR A 1 297 ? 19.950 44.745 17.650 1.00 96.31 297 TYR A C 1
ATOM 1889 O O . TYR A 1 297 ? 19.640 43.874 18.470 1.00 95.38 297 TYR A O 1
ATOM 1898 N N . ASN A 1 298 ? 19.238 44.964 16.546 1.00 96.81 298 ASN A N 1
ATOM 1899 C CA . ASN A 1 298 ? 17.967 44.294 16.318 1.00 100.10 298 ASN A CA 1
ATOM 1900 C C . ASN A 1 298 ? 18.020 43.222 15.242 1.00 100.06 298 ASN A C 1
ATOM 1901 O O . ASN A 1 298 ? 17.035 42.496 15.066 1.00 98.71 298 ASN A O 1
ATOM 1906 N N . GLY A 1 299 ? 19.126 43.104 14.519 1.00 97.30 299 GLY A N 1
ATOM 1907 C CA . GLY A 1 299 ? 19.257 42.070 13.526 1.00 94.36 299 GLY A CA 1
ATOM 1908 C C . GLY A 1 299 ? 19.287 40.704 14.170 1.00 92.55 299 GLY A C 1
ATOM 1909 O O . GLY A 1 299 ? 19.755 40.524 15.302 1.00 95.85 299 GLY A O 1
ATOM 1910 N N . PRO A 1 300 ? 18.765 39.714 13.462 1.00 86.72 300 PRO A N 1
ATOM 1911 C CA . PRO A 1 300 ? 18.798 38.344 13.971 1.00 87.24 300 PRO A CA 1
ATOM 1912 C C . PRO A 1 300 ? 20.128 37.681 13.662 1.00 84.75 300 PRO A C 1
ATOM 1913 O O . PRO A 1 300 ? 20.792 37.999 12.674 1.00 83.22 300 PRO A O 1
ATOM 1917 N N . GLY A 1 301 ? 20.518 36.752 14.538 1.00 88.05 301 GLY A N 1
ATOM 1918 C CA . GLY A 1 301 ? 21.745 36.000 14.346 1.00 83.68 301 GLY A CA 1
ATOM 1919 C C . GLY A 1 301 ? 22.957 36.874 14.110 1.00 81.26 301 GLY A C 1
ATOM 1920 O O . GLY A 1 301 ? 23.909 36.468 13.436 1.00 80.15 301 GLY A O 1
ATOM 1921 N N . VAL A 1 302 ? 22.917 38.096 14.639 1.00 79.01 302 VAL A N 1
ATOM 1922 C CA . VAL A 1 302 ? 24.070 38.976 14.568 1.00 76.53 302 VAL A CA 1
ATOM 1923 C C . VAL A 1 302 ? 25.177 38.408 15.439 1.00 69.36 302 VAL A C 1
ATOM 1924 O O . VAL A 1 302 ? 24.916 37.831 16.499 1.00 80.21 302 VAL A O 1
ATOM 1928 N N . GLN A 1 303 ? 26.409 38.502 14.959 1.00 68.86 303 GLN A N 1
ATOM 1929 C CA . GLN A 1 303 ? 27.603 38.269 15.750 1.00 73.80 303 GLN A CA 1
ATOM 1930 C C . GLN A 1 303 ? 28.441 39.534 15.761 1.00 76.54 303 GLN A C 1
ATOM 1931 O O . GLN A 1 303 ? 28.222 40.459 14.974 1.00 78.68 303 GLN A O 1
ATOM 1937 N N . HIS A 1 304 ? 29.433 39.537 16.648 1.00 71.93 304 HIS A N 1
ATOM 1938 C CA . HIS A 1 304 ? 30.572 40.430 16.523 1.00 69.52 304 HIS A CA 1
ATOM 1939 C C . HIS A 1 304 ? 31.725 39.821 17.296 1.00 71.67 304 HIS A C 1
ATOM 1940 O O . HIS A 1 304 ? 31.518 39.166 18.320 1.00 76.18 304 HIS A O 1
ATOM 1947 N N . ILE A 1 305 ? 32.931 40.016 16.782 1.00 68.10 305 ILE A N 1
ATOM 1948 C CA . ILE A 1 305 ? 34.154 39.655 17.481 1.00 69.70 305 ILE A CA 1
ATOM 1949 C C . ILE A 1 305 ? 34.932 40.941 17.717 1.00 70.33 305 ILE A C 1
ATOM 1950 O O . ILE A 1 305 ? 35.046 41.780 16.821 1.00 68.58 305 ILE A O 1
ATOM 1955 N N . ALA A 1 306 ? 35.409 41.129 18.939 1.00 76.55 306 ALA A N 1
ATOM 1956 C CA . ALA A 1 306 ? 36.092 42.361 19.278 1.00 72.84 306 ALA A CA 1
ATOM 1957 C C . ALA A 1 306 ? 37.585 42.107 19.382 1.00 67.89 306 ALA A C 1
ATOM 1958 O O . ALA A 1 306 ? 38.029 41.014 19.751 1.00 68.94 306 ALA A O 1
ATOM 1960 N N . LEU A 1 307 ? 38.348 43.136 19.026 1.00 68.91 307 LEU A N 1
ATOM 1961 C CA . LEU A 1 307 ? 39.794 43.057 18.915 1.00 71.93 307 LEU A CA 1
ATOM 1962 C C . LEU A 1 307 ? 40.390 44.242 19.642 1.00 76.85 307 LEU A C 1
ATOM 1963 O O . LEU A 1 307 ? 40.274 45.375 19.167 1.00 82.16 307 LEU A O 1
ATOM 1968 N N . ARG A 1 308 ? 41.053 43.977 20.766 1.00 78.92 308 ARG A N 1
ATOM 1969 C CA . ARG A 1 308 ? 41.683 45.023 21.564 1.00 77.43 308 ARG A CA 1
ATOM 1970 C C . ARG A 1 308 ? 42.862 45.667 20.833 1.00 84.48 308 ARG A C 1
ATOM 1971 O O . ARG A 1 308 ? 43.692 44.980 20.221 1.00 79.67 308 ARG A O 1
ATOM 1979 N N . THR A 1 309 ? 42.929 46.997 20.904 1.00 83.24 309 THR A N 1
ATOM 1980 C CA . THR A 1 309 ? 44.077 47.762 20.443 1.00 83.33 309 THR A CA 1
ATOM 1981 C C . THR A 1 309 ? 44.547 48.675 21.565 1.00 85.77 309 THR A C 1
ATOM 1982 O O . THR A 1 309 ? 43.740 49.132 22.385 1.00 86.04 309 THR A O 1
ATOM 1986 N N . PRO A 1 310 ? 45.855 48.940 21.643 1.00 88.49 310 PRO A N 1
ATOM 1987 C CA . PRO A 1 310 ? 46.330 49.958 22.590 1.00 85.30 310 PRO A CA 1
ATOM 1988 C C . PRO A 1 310 ? 46.048 51.372 22.118 1.00 88.66 310 PRO A C 1
ATOM 1989 O O . PRO A 1 310 ? 45.996 52.285 22.952 1.00 92.14 310 PRO A O 1
ATOM 1993 N N . ASN A 1 311 ? 45.843 51.578 20.813 1.00 86.32 311 ASN A N 1
ATOM 1994 C CA . ASN A 1 311 ? 45.547 52.902 20.261 1.00 84.39 311 ASN A CA 1
ATOM 1995 C C . ASN A 1 311 ? 44.423 52.756 19.238 1.00 81.20 311 ASN A C 1
ATOM 1996 O O . ASN A 1 311 ? 44.672 52.388 18.088 1.00 85.45 311 ASN A O 1
ATOM 2001 N N . ILE A 1 312 ? 43.192 53.071 19.649 1.00 79.84 312 ILE A N 1
ATOM 2002 C CA . ILE A 1 312 ? 42.080 52.971 18.711 1.00 81.43 312 ILE A CA 1
ATOM 2003 C C . ILE A 1 312 ? 42.155 54.060 17.647 1.00 82.89 312 ILE A C 1
ATOM 2004 O O . ILE A 1 312 ? 41.659 53.865 16.536 1.00 84.17 312 ILE A O 1
ATOM 2009 N N . ILE A 1 313 ? 42.779 55.206 17.937 1.00 78.97 313 ILE A N 1
ATOM 2010 C CA . ILE A 1 313 ? 42.921 56.229 16.905 1.00 78.94 313 ILE A CA 1
ATOM 2011 C C . ILE A 1 313 ? 43.874 55.747 15.824 1.00 86.23 313 ILE A C 1
ATOM 2012 O O . ILE A 1 313 ? 43.553 55.780 14.628 1.00 85.64 313 ILE A O 1
ATOM 2017 N N . GLU A 1 314 ? 45.063 55.297 16.231 1.00 85.37 314 GLU A N 1
ATOM 2018 C CA . GLU A 1 314 ? 46.003 54.719 15.277 1.00 86.72 314 GLU A CA 1
ATOM 2019 C C . GLU A 1 314 ? 45.371 53.553 14.543 1.00 86.67 314 GLU A C 1
ATOM 2020 O O . GLU A 1 314 ? 45.392 53.492 13.307 1.00 82.22 314 GLU A O 1
ATOM 2026 N N . ALA A 1 315 ? 44.805 52.614 15.299 1.00 83.46 315 ALA A N 1
ATOM 2027 C CA . ALA A 1 315 ? 44.158 51.470 14.685 1.00 82.98 315 ALA A CA 1
ATOM 2028 C C . ALA A 1 315 ? 43.108 51.930 13.686 1.00 82.25 315 ALA A C 1
ATOM 2029 O O . ALA A 1 315 ? 43.203 51.631 12.492 1.00 83.30 315 ALA A O 1
ATOM 2031 N N . VAL A 1 316 ? 42.123 52.709 14.147 1.00 80.84 316 VAL A N 1
ATOM 2032 C CA . VAL A 1 316 ? 41.003 53.070 13.276 1.00 82.50 316 VAL A CA 1
ATOM 2033 C C . VAL A 1 316 ? 41.494 53.834 12.051 1.00 83.73 316 VAL A C 1
ATOM 2034 O O . VAL A 1 316 ? 41.039 53.587 10.929 1.00 84.64 316 VAL A O 1
ATOM 2038 N N . SER A 1 317 ? 42.458 54.740 12.235 1.00 86.13 317 SER A N 1
ATOM 2039 C CA . SER A 1 317 ? 42.985 55.510 11.108 1.00 84.64 317 SER A CA 1
ATOM 2040 C C . SER A 1 317 ? 43.573 54.591 10.048 1.00 83.34 317 SER A C 1
ATOM 2041 O O . SER A 1 317 ? 43.112 54.566 8.902 1.00 81.39 317 SER A O 1
ATOM 2044 N N . ASN A 1 318 ? 44.596 53.818 10.424 1.00 83.11 318 ASN A N 1
ATOM 2045 C CA . ASN A 1 318 ? 45.247 52.903 9.493 1.00 79.71 318 ASN A CA 1
ATOM 2046 C C . ASN A 1 318 ? 44.288 51.895 8.884 1.00 81.42 318 ASN A C 1
ATOM 2047 O O . ASN A 1 318 ? 44.632 51.271 7.880 1.00 83.29 318 ASN A O 1
ATOM 2052 N N . LEU A 1 319 ? 43.118 51.689 9.485 1.00 83.84 319 LEU A N 1
ATOM 2053 C CA . LEU A 1 319 ? 42.093 50.841 8.892 1.00 84.37 319 LEU A CA 1
ATOM 2054 C C . LEU A 1 319 ? 41.175 51.627 7.970 1.00 80.94 319 LEU A C 1
ATOM 2055 O O . LEU A 1 319 ? 40.712 51.093 6.958 1.00 82.23 319 LEU A O 1
ATOM 2060 N N . ARG A 1 320 ? 40.887 52.883 8.326 1.00 81.44 320 ARG A N 1
ATOM 2061 C CA . ARG A 1 320 ? 40.216 53.793 7.404 1.00 84.53 320 ARG A CA 1
ATOM 2062 C C . ARG A 1 320 ? 40.991 53.907 6.092 1.00 83.76 320 ARG A C 1
ATOM 2063 O O . ARG A 1 320 ? 40.399 53.936 5.001 1.00 79.73 320 ARG A O 1
ATOM 2071 N N . SER A 1 321 ? 42.322 53.956 6.184 1.00 81.01 321 SER A N 1
ATOM 2072 C CA . SER A 1 321 ? 43.169 54.157 5.022 1.00 84.92 321 SER A CA 1
ATOM 2073 C C . SER A 1 321 ? 43.473 52.860 4.286 1.00 84.35 321 SER A C 1
ATOM 2074 O O . SER A 1 321 ? 43.723 52.899 3.078 1.00 79.42 321 SER A O 1
ATOM 2077 N N . ARG A 1 322 ? 43.438 51.714 4.970 1.00 81.92 322 ARG A N 1
ATOM 2078 C CA . ARG A 1 322 ? 43.489 50.450 4.245 1.00 81.73 322 ARG A CA 1
ATOM 2079 C C . ARG A 1 322 ? 42.171 50.124 3.550 1.00 87.05 322 ARG A C 1
ATOM 2080 O O . ARG A 1 322 ? 42.123 49.177 2.754 1.00 86.59 322 ARG A O 1
ATOM 2088 N N . GLY A 1 323 ? 41.110 50.880 3.823 1.00 85.92 323 GLY A N 1
ATOM 2089 C CA . GLY A 1 323 ? 39.842 50.699 3.151 1.00 81.94 323 GLY A CA 1
ATOM 2090 C C . GLY A 1 323 ? 38.742 50.056 3.965 1.00 83.90 323 GLY A C 1
ATOM 2091 O O . GLY A 1 323 ? 37.719 49.668 3.385 1.00 82.93 323 GLY A O 1
ATOM 2092 N N . VAL A 1 324 ? 38.909 49.919 5.281 1.00 82.80 324 VAL A N 1
ATOM 2093 C CA . VAL A 1 324 ? 37.861 49.354 6.123 1.00 76.09 324 VAL A CA 1
ATOM 2094 C C . VAL A 1 324 ? 36.839 50.440 6.438 1.00 78.11 324 VAL A C 1
ATOM 2095 O O . VAL A 1 324 ? 37.169 51.628 6.463 1.00 80.86 324 VAL A O 1
ATOM 2099 N N . GLU A 1 325 ? 35.581 50.053 6.659 1.00 81.00 325 GLU A N 1
ATOM 2100 C CA . GLU A 1 325 ? 34.495 51.028 6.728 1.00 85.77 325 GLU A CA 1
ATOM 2101 C C . GLU A 1 325 ? 33.620 50.804 7.954 1.00 82.94 325 GLU A C 1
ATOM 2102 O O . GLU A 1 325 ? 33.116 49.695 8.168 1.00 80.38 325 GLU A O 1
ATOM 2108 N N . PHE A 1 326 ? 33.406 51.863 8.735 1.00 85.25 326 PHE A N 1
ATOM 2109 C CA . PHE A 1 326 ? 32.718 51.754 10.021 1.00 87.66 326 PHE A CA 1
ATOM 2110 C C . PHE A 1 326 ? 31.366 52.459 9.995 1.00 87.41 326 PHE A C 1
ATOM 2111 O O . PHE A 1 326 ? 31.072 53.278 9.112 1.00 91.27 326 PHE A O 1
ATOM 2119 N N . ILE A 1 327 ? 30.529 52.107 10.972 1.00 76.81 327 ILE A N 1
ATOM 2120 C CA . ILE A 1 327 ? 29.240 52.762 11.082 1.00 82.14 327 ILE A CA 1
ATOM 2121 C C . ILE A 1 327 ? 29.461 54.195 11.533 1.00 84.43 327 ILE A C 1
ATOM 2122 O O . ILE A 1 327 ? 30.436 54.517 12.225 1.00 85.44 327 ILE A O 1
ATOM 2127 N N . SER A 1 328 ? 28.579 55.074 11.096 1.00 88.68 328 SER A N 1
ATOM 2128 C CA . SER A 1 328 ? 28.615 56.462 11.518 1.00 91.44 328 SER A CA 1
ATOM 2129 C C . SER A 1 328 ? 27.607 56.627 12.640 1.00 94.48 328 SER A C 1
ATOM 2130 O O . SER A 1 328 ? 26.412 56.370 12.442 1.00 98.15 328 SER A O 1
ATOM 2133 N N . VAL A 1 329 ? 28.089 57.019 13.816 1.00 87.76 329 VAL A N 1
ATOM 2134 C CA . VAL A 1 329 ? 27.194 57.395 14.904 1.00 93.38 329 VAL A CA 1
ATOM 2135 C C . VAL A 1 329 ? 26.786 58.839 14.652 1.00 92.31 329 VAL A C 1
ATOM 2136 O O . VAL A 1 329 ? 27.570 59.612 14.079 1.00 86.80 329 VAL A O 1
ATOM 2140 N N . PRO A 1 330 ? 25.573 59.235 15.027 1.00 93.90 330 PRO A N 1
ATOM 2141 C CA . PRO A 1 330 ? 25.142 60.608 14.768 1.00 95.98 330 PRO A CA 1
ATOM 2142 C C . PRO A 1 330 ? 25.879 61.601 15.649 1.00 94.29 330 PRO A C 1
ATOM 2143 O O . PRO A 1 330 ? 26.540 61.259 16.631 1.00 91.88 330 PRO A O 1
ATOM 2147 N N . ASP A 1 331 ? 25.765 62.859 15.233 1.00 100.14 331 ASP A N 1
ATOM 2148 C CA . ASP A 1 331 ? 26.342 63.989 15.953 1.00 100.65 331 ASP A CA 1
ATOM 2149 C C . ASP A 1 331 ? 25.757 64.118 17.353 1.00 99.78 331 ASP A C 1
ATOM 2150 O O . ASP A 1 331 ? 26.476 64.410 18.320 1.00 99.84 331 ASP A O 1
ATOM 2155 N N . THR A 1 332 ? 24.444 63.911 17.470 1.00 97.43 332 THR A N 1
ATOM 2156 C CA . THR A 1 332 ? 23.746 63.982 18.747 1.00 96.88 332 THR A CA 1
ATOM 2157 C C . THR A 1 332 ? 24.361 63.081 19.809 1.00 96.67 332 THR A C 1
ATOM 2158 O O . THR A 1 332 ? 24.191 63.340 21.003 1.00 95.22 332 THR A O 1
ATOM 2162 N N . TYR A 1 333 ? 25.057 62.018 19.402 1.00 97.77 333 TYR A N 1
ATOM 2163 C CA . TYR A 1 333 ? 25.723 61.148 20.366 1.00 95.52 333 TYR A CA 1
ATOM 2164 C C . TYR A 1 333 ? 26.838 61.887 21.082 1.00 95.81 333 TYR A C 1
ATOM 2165 O O . TYR A 1 333 ? 26.976 61.782 22.307 1.00 97.50 333 TYR A O 1
ATOM 2174 N N . TYR A 1 334 ? 27.653 62.625 20.328 1.00 95.47 334 TYR A N 1
ATOM 2175 C CA . TYR A 1 334 ? 28.803 63.300 20.916 1.00 96.88 334 TYR A CA 1
ATOM 2176 C C . TYR A 1 334 ? 28.378 64.542 21.685 1.00 96.81 334 TYR A C 1
ATOM 2177 O O . TYR A 1 334 ? 28.941 64.846 22.744 1.00 97.21 334 TYR A O 1
ATOM 2186 N N . GLU A 1 335 ? 27.386 65.261 21.155 1.00 97.32 335 GLU A N 1
ATOM 2187 C CA . GLU A 1 335 ? 26.674 66.302 21.884 1.00 93.70 335 GLU A CA 1
ATOM 2188 C C . GLU A 1 335 ? 26.395 65.879 23.321 1.00 96.16 335 GLU A C 1
ATOM 2189 O O . GLU A 1 335 ? 26.910 66.467 24.282 1.00 100.24 335 GLU A O 1
ATOM 2195 N N . ASN A 1 336 ? 25.594 64.828 23.478 1.00 93.33 336 ASN A N 1
ATOM 2196 C CA . ASN A 1 336 ? 25.227 64.384 24.812 1.00 94.52 336 ASN A CA 1
ATOM 2197 C C . ASN A 1 336 ? 26.417 63.799 25.560 1.00 98.82 336 ASN A C 1
ATOM 2198 O O . ASN A 1 336 ? 26.494 63.917 26.791 1.00 96.94 336 ASN A O 1
ATOM 2203 N N . MET A 1 337 ? 27.356 63.177 24.841 1.00 96.78 337 MET A N 1
ATOM 2204 C CA . MET A 1 337 ? 28.463 62.509 25.516 1.00 97.15 337 MET A CA 1
ATOM 2205 C C . MET A 1 337 ? 29.467 63.512 26.066 1.00 93.42 337 MET A C 1
ATOM 2206 O O . MET A 1 337 ? 30.073 63.267 27.113 1.00 90.71 337 MET A O 1
ATOM 2211 N N . ARG A 1 338 ? 29.671 64.640 25.372 1.00 93.82 338 ARG A N 1
ATOM 2212 C CA . ARG A 1 338 ? 30.619 65.634 25.870 1.00 94.60 338 ARG A CA 1
ATOM 2213 C C . ARG A 1 338 ? 30.170 66.197 27.216 1.00 95.87 338 ARG A C 1
ATOM 2214 O O . ARG A 1 338 ? 31.003 66.464 28.093 1.00 92.58 338 ARG A O 1
ATOM 2222 N N . LEU A 1 339 ? 28.856 66.358 27.404 1.00 94.69 339 LEU A N 1
ATOM 2223 C CA . LEU A 1 339 ? 28.329 66.816 28.685 1.00 90.88 339 LEU A CA 1
ATOM 2224 C C . LEU A 1 339 ? 28.479 65.748 29.755 1.00 97.29 339 LEU A C 1
ATOM 2225 O O . LEU A 1 339 ? 28.861 66.044 30.898 1.00 98.61 339 LEU A O 1
ATOM 2230 N N . ARG A 1 340 ? 28.149 64.502 29.413 1.00 95.07 340 ARG A N 1
ATOM 2231 C CA . ARG A 1 340 ? 28.241 63.432 30.397 1.00 98.27 340 ARG A CA 1
ATOM 2232 C C . ARG A 1 340 ? 29.677 63.278 30.885 1.00 96.02 340 ARG A C 1
ATOM 2233 O O . ARG A 1 340 ? 29.937 63.279 32.093 1.00 92.65 340 ARG A O 1
ATOM 2241 N N . LEU A 1 341 ? 30.629 63.199 29.951 1.00 92.14 341 LEU A N 1
ATOM 2242 C CA . LEU A 1 341 ? 32.033 63.086 30.328 1.00 91.69 341 LEU A CA 1
ATOM 2243 C C . LEU A 1 341 ? 32.478 64.268 31.183 1.00 95.38 341 LEU A C 1
ATOM 2244 O O . LEU A 1 341 ? 33.231 64.092 32.151 1.00 92.48 341 LEU A O 1
ATOM 2249 N N . LYS A 1 342 ? 32.022 65.480 30.845 1.00 94.78 342 LYS A N 1
ATOM 2250 C CA . LYS A 1 342 ? 32.460 66.663 31.583 1.00 89.41 342 LYS A CA 1
ATOM 2251 C C . LYS A 1 342 ? 31.874 66.677 32.981 1.00 95.90 342 LYS A C 1
ATOM 2252 O O . LYS A 1 342 ? 32.613 66.774 33.971 1.00 95.29 342 LYS A O 1
ATOM 2254 N N . ALA A 1 343 ? 30.542 66.582 33.081 1.00 94.86 343 ALA A N 1
ATOM 2255 C CA . ALA A 1 343 ? 29.898 66.589 34.393 1.00 95.69 343 ALA A CA 1
ATOM 2256 C C . ALA A 1 343 ? 30.553 65.590 35.330 1.00 93.32 343 ALA A C 1
ATOM 2257 O O . ALA A 1 343 ? 30.751 65.881 36.514 1.00 100.94 343 ALA A O 1
ATOM 2259 N N . ALA A 1 344 ? 30.938 64.425 34.808 1.00 92.45 344 ALA A N 1
ATOM 2260 C CA . ALA A 1 344 ? 31.566 63.374 35.597 1.00 91.48 344 ALA A CA 1
ATOM 2261 C C . ALA A 1 344 ? 33.077 63.550 35.750 1.00 92.27 344 ALA A C 1
ATOM 2262 O O . ALA A 1 344 ? 33.731 62.671 36.326 1.00 87.27 344 ALA A O 1
ATOM 2264 N N . GLY A 1 345 ? 33.646 64.650 35.254 1.00 91.40 345 GLY A N 1
ATOM 2265 C CA . GLY A 1 345 ? 35.073 64.869 35.410 1.00 89.92 345 GLY A CA 1
ATOM 2266 C C . GLY A 1 345 ? 35.941 63.745 34.893 1.00 94.12 345 GLY A C 1
ATOM 2267 O O . GLY A 1 345 ? 37.032 63.515 35.428 1.00 84.33 345 GLY A O 1
ATOM 2268 N N . MET A 1 346 ? 35.471 63.013 33.879 1.00 96.68 346 MET A N 1
ATOM 2269 C CA . MET A 1 346 ? 36.269 61.984 33.224 1.00 91.27 346 MET A CA 1
ATOM 2270 C C . MET A 1 346 ? 37.016 62.658 32.087 1.00 92.21 346 MET A C 1
ATOM 2271 O O . MET A 1 346 ? 36.406 63.053 31.091 1.00 98.20 346 MET A O 1
ATOM 2276 N N . LYS A 1 347 ? 38.325 62.828 32.248 1.00 93.98 347 LYS A N 1
ATOM 2277 C CA . LYS A 1 347 ? 39.158 63.455 31.228 1.00 92.35 347 LYS A CA 1
ATOM 2278 C C . LYS A 1 347 ? 39.836 62.358 30.422 1.00 94.15 347 LYS A C 1
ATOM 2279 O O . LYS A 1 347 ? 40.582 61.548 30.985 1.00 91.42 347 LYS A O 1
ATOM 2281 N N . LEU A 1 348 ? 39.570 62.332 29.113 1.00 92.27 348 LEU A N 1
ATOM 2282 C CA . LEU A 1 348 ? 40.139 61.334 28.213 1.00 91.62 348 LEU A CA 1
ATOM 2283 C C . LEU A 1 348 ? 41.543 61.725 27.772 1.00 90.99 348 LEU A C 1
ATOM 2284 O O . LEU A 1 348 ? 41.899 62.906 27.719 1.00 91.43 348 LEU A O 1
ATOM 2289 N N . GLU A 1 349 ? 42.335 60.706 27.433 1.00 94.19 349 GLU A N 1
ATOM 2290 C CA . GLU A 1 349 ? 43.614 60.931 26.762 1.00 94.88 349 GLU A CA 1
ATOM 2291 C C . GLU A 1 349 ? 43.416 61.507 25.364 1.00 93.77 349 GLU A C 1
ATOM 2292 O O . GLU A 1 349 ? 44.051 62.501 24.994 1.00 96.38 349 GLU A O 1
ATOM 2298 N N . GLU A 1 350 ? 42.549 60.883 24.571 1.00 89.89 350 GLU A N 1
ATOM 2299 C CA . GLU A 1 350 ? 42.431 61.205 23.154 1.00 90.00 350 GLU A CA 1
ATOM 2300 C C . GLU A 1 350 ? 41.523 62.410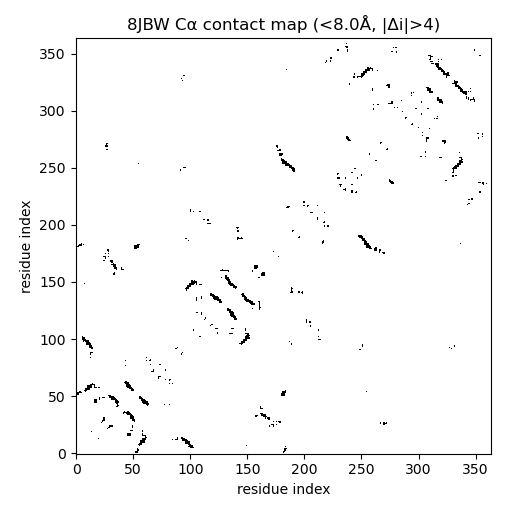 22.944 1.00 87.15 350 GLU A C 1
ATOM 2301 O O . GLU A 1 350 ? 40.546 62.607 23.670 1.00 91.25 350 GLU A O 1
ATOM 2307 N N . SER A 1 351 ? 41.856 63.223 21.948 1.00 88.28 351 SER A N 1
ATOM 2308 C CA . SER A 1 351 ? 41.045 64.394 21.656 1.00 87.09 351 SER A CA 1
ATOM 2309 C C . SER A 1 351 ? 39.619 63.971 21.351 1.00 87.96 351 SER A C 1
ATOM 2310 O O . SER A 1 351 ? 39.380 63.148 20.464 1.00 85.25 351 SER A O 1
ATOM 2313 N N . PHE A 1 352 ? 38.671 64.512 22.111 1.00 90.47 352 PHE A N 1
ATOM 2314 C CA . PHE A 1 352 ? 37.272 64.189 21.867 1.00 89.83 352 PHE A CA 1
ATOM 2315 C C . PHE A 1 352 ? 36.879 64.422 20.411 1.00 87.34 352 PHE A C 1
ATOM 2316 O O . PHE A 1 352 ? 36.034 63.702 19.863 1.00 81.65 352 PHE A O 1
ATOM 2324 N N . ASP A 1 353 ? 37.487 65.416 19.772 1.00 82.56 353 ASP A N 1
ATOM 2325 C CA . ASP A 1 353 ? 37.078 65.792 18.429 1.00 90.42 353 ASP A CA 1
ATOM 2326 C C . ASP A 1 353 ? 37.513 64.755 17.389 1.00 89.35 353 ASP A C 1
ATOM 2327 O O . ASP A 1 353 ? 36.849 64.600 16.355 1.00 85.21 353 ASP A O 1
ATOM 2332 N N . ILE A 1 354 ? 38.600 64.027 17.654 1.00 84.74 354 ILE A N 1
ATOM 2333 C CA . ILE A 1 354 ? 39.026 62.943 16.776 1.00 80.72 354 ILE A CA 1
ATOM 2334 C C . ILE A 1 354 ? 38.168 61.693 16.981 1.00 82.65 354 ILE A C 1
ATOM 2335 O O . ILE A 1 354 ? 37.842 60.983 16.022 1.00 89.00 354 ILE A O 1
ATOM 2340 N N . ILE A 1 355 ? 37.767 61.419 18.221 1.00 84.86 355 ILE A N 1
ATOM 2341 C CA . ILE A 1 355 ? 36.839 60.322 18.481 1.00 86.53 355 ILE A CA 1
ATOM 2342 C C . ILE A 1 355 ? 35.508 60.577 17.783 1.00 83.91 355 ILE A C 1
ATOM 2343 O O . ILE A 1 355 ? 34.803 59.634 17.400 1.00 83.22 355 ILE A O 1
ATOM 2348 N N . GLN A 1 356 ? 35.153 61.848 17.588 1.00 83.94 356 GLN A N 1
ATOM 2349 C CA . GLN A 1 356 ? 33.928 62.181 16.872 1.00 86.75 356 GLN A CA 1
ATOM 2350 C C . GLN A 1 356 ? 34.089 61.945 15.376 1.00 90.52 356 GLN A C 1
ATOM 2351 O O . GLN A 1 356 ? 33.253 61.285 14.740 1.00 89.71 356 GLN A O 1
ATOM 2357 N N . LYS A 1 357 ? 35.161 62.486 14.796 1.00 88.73 357 LYS A N 1
ATOM 2358 C CA . LYS A 1 357 ? 35.427 62.262 13.385 1.00 82.60 357 LYS A CA 1
ATOM 2359 C C . LYS A 1 357 ? 35.421 60.775 13.061 1.00 85.67 357 LYS A C 1
ATOM 2360 O O . LYS A 1 357 ? 34.880 60.360 12.030 1.00 86.54 357 LYS A O 1
ATOM 2366 N N . LEU A 1 358 ? 35.994 59.954 13.939 1.00 81.84 358 LEU A N 1
ATOM 2367 C CA . LEU A 1 358 ? 36.158 58.539 13.647 1.00 80.29 358 LEU A CA 1
ATOM 2368 C C . LEU A 1 358 ? 34.952 57.706 14.041 1.00 78.70 358 LEU A C 1
ATOM 2369 O O . LEU A 1 358 ? 35.048 56.476 14.045 1.00 76.93 358 LEU A O 1
ATOM 2374 N N . ASN A 1 359 ? 33.826 58.339 14.371 1.00 81.13 359 ASN A N 1
ATOM 2375 C CA . ASN A 1 359 ? 32.616 57.626 14.778 1.00 82.99 359 ASN A CA 1
ATOM 2376 C C . ASN A 1 359 ? 32.902 56.606 15.884 1.00 84.08 359 ASN A C 1
ATOM 2377 O O . ASN A 1 359 ? 32.213 55.589 15.994 1.00 83.75 359 ASN A O 1
ATOM 2382 N N . ILE A 1 360 ? 33.934 56.874 16.703 1.00 82.56 360 ILE A N 1
ATOM 2383 C CA . ILE A 1 360 ? 34.304 56.031 17.838 1.00 82.43 360 ILE A CA 1
ATOM 2384 C C . ILE A 1 360 ? 33.330 56.270 18.988 1.00 85.47 360 ILE A C 1
ATOM 2385 O O . ILE A 1 360 ? 32.855 57.394 19.198 1.00 84.29 360 ILE A O 1
ATOM 2390 N N . LEU A 1 361 ? 33.036 55.213 19.742 1.00 83.76 361 LEU A N 1
ATOM 2391 C CA . LEU A 1 361 ? 32.083 55.244 20.840 1.00 84.42 361 LEU A CA 1
ATOM 2392 C C . LEU A 1 361 ? 32.800 55.319 22.181 1.00 84.44 361 LEU A C 1
ATOM 2393 O O . LEU A 1 361 ? 33.988 55.011 22.295 1.00 84.09 361 LEU A O 1
ATOM 2398 N N . ILE A 1 362 ? 32.056 55.721 23.209 1.00 83.38 362 ILE A N 1
ATOM 2399 C CA . ILE A 1 362 ? 32.611 55.856 24.548 1.00 80.17 362 ILE A CA 1
ATOM 2400 C C . ILE A 1 362 ? 31.655 55.252 25.557 1.00 81.01 362 ILE A C 1
ATOM 2401 O O . ILE A 1 362 ? 30.448 55.516 25.517 1.00 79.94 362 ILE A O 1
ATOM 2406 N N . ASP A 1 363 ? 32.202 54.448 26.461 1.00 81.46 363 ASP A N 1
ATOM 2407 C CA . ASP A 1 363 ? 31.544 54.087 27.704 1.00 87.41 363 ASP A CA 1
ATOM 2408 C C . ASP A 1 363 ? 32.534 54.302 28.840 1.00 83.70 363 ASP A C 1
ATOM 2409 O O . ASP A 1 363 ? 33.751 54.263 28.636 1.00 83.56 363 ASP A O 1
ATOM 2414 N N . PHE A 1 364 ? 32.020 54.543 30.042 1.00 85.87 364 PHE A N 1
ATOM 2415 C CA . PHE A 1 364 ? 32.925 54.763 31.168 1.00 88.95 364 PHE A CA 1
ATOM 2416 C C . PHE A 1 364 ? 32.236 54.442 32.487 1.00 80.69 364 PHE A C 1
ATOM 2417 O O . PHE A 1 364 ? 31.026 54.206 32.548 1.00 77.99 364 PHE A O 1
ATOM 2425 N N . ASP A 1 365 ? 33.045 54.440 33.542 1.00 87.61 365 ASP A N 1
ATOM 2426 C CA . ASP A 1 365 ? 32.568 54.439 34.927 1.00 84.97 365 ASP A CA 1
ATOM 2427 C C . ASP A 1 365 ? 33.444 55.408 35.721 1.00 86.33 365 ASP A C 1
ATOM 2428 O O . ASP A 1 365 ? 34.060 56.334 35.177 1.00 85.07 365 ASP A O 1
ATOM 2433 N N . GLU A 1 366 ? 33.520 55.180 37.031 1.00 85.92 366 GLU A N 1
ATOM 2434 C CA . GLU A 1 366 ? 34.245 56.077 37.919 1.00 84.73 366 GLU A CA 1
ATOM 2435 C C . GLU A 1 366 ? 35.751 55.913 37.780 1.00 83.80 366 GLU A C 1
ATOM 2436 O O . GLU A 1 366 ? 36.498 56.873 37.996 1.00 83.93 366 GLU A O 1
ATOM 2442 N N . GLY A 1 367 ? 36.210 54.718 37.417 1.00 84.13 367 GLY A N 1
ATOM 2443 C CA . GLY A 1 367 ? 37.629 54.421 37.348 1.00 86.39 367 GLY A CA 1
ATOM 2444 C C . GLY A 1 367 ? 38.270 54.631 35.988 1.00 89.56 367 GLY A C 1
ATOM 2445 O O . GLY A 1 367 ? 39.501 54.719 35.892 1.00 87.97 367 GLY A O 1
ATOM 2446 N N . GLY A 1 368 ? 37.467 54.708 34.932 1.00 84.97 368 GLY A N 1
ATOM 2447 C CA . GLY A 1 368 ? 38.015 54.931 33.610 1.00 86.81 368 GLY A CA 1
ATOM 2448 C C . GLY A 1 368 ? 36.970 54.693 32.537 1.00 86.60 368 GLY A C 1
ATOM 2449 O O . GLY A 1 368 ? 35.778 54.544 32.822 1.00 83.76 368 GLY A O 1
ATOM 2450 N N . TYR A 1 369 ? 37.447 54.645 31.294 1.00 87.85 369 TYR A N 1
ATOM 2451 C CA . TYR A 1 369 ? 36.571 54.621 30.131 1.00 85.99 369 TYR A CA 1
ATOM 2452 C C . TYR A 1 369 ? 37.051 53.582 29.131 1.00 83.55 369 TYR A C 1
ATOM 2453 O O . TYR A 1 369 ? 38.177 53.087 29.207 1.00 84.40 369 TYR A O 1
ATOM 2462 N N . LEU A 1 370 ? 36.188 53.278 28.164 1.00 84.25 370 LEU A N 1
ATOM 2463 C CA . LEU A 1 370 ? 36.569 52.475 27.015 1.00 80.80 370 LEU A CA 1
ATOM 2464 C C . LEU A 1 370 ? 36.244 53.262 25.754 1.00 83.29 370 LEU A C 1
ATOM 2465 O O . LEU A 1 370 ? 35.404 54.168 25.763 1.00 84.11 370 LEU A O 1
ATOM 2470 N N . LEU A 1 371 ? 36.927 52.897 24.667 1.00 82.84 371 LEU A N 1
ATOM 2471 C CA . LEU A 1 371 ? 36.699 53.454 23.340 1.00 80.94 371 LEU A CA 1
ATOM 2472 C C . LEU A 1 371 ? 36.352 52.321 22.385 1.00 85.22 371 LEU A C 1
ATOM 2473 O O . LEU A 1 371 ? 37.102 51.344 22.279 1.00 81.74 371 LEU A O 1
ATOM 2478 N N . GLN A 1 372 ? 35.229 52.471 21.677 1.00 86.04 372 GLN A N 1
ATOM 2479 C CA . GLN A 1 372 ? 34.594 51.398 20.926 1.00 78.91 372 GLN A CA 1
ATOM 2480 C C . GLN A 1 372 ? 34.230 51.886 19.531 1.00 84.04 372 GLN A C 1
ATOM 2481 O O . GLN A 1 372 ? 33.885 53.057 19.349 1.00 86.66 372 GLN A O 1
ATOM 2487 N N . LEU A 1 373 ? 34.290 50.970 18.554 1.00 78.95 373 LEU A N 1
ATOM 2488 C CA . LEU A 1 373 ? 33.910 51.241 17.171 1.00 78.16 373 LEU A CA 1
ATOM 2489 C C . LEU A 1 373 ? 33.537 49.935 16.479 1.00 78.76 373 LEU A C 1
ATOM 2490 O O . LEU A 1 373 ? 34.088 48.875 16.790 1.00 77.50 373 LEU A O 1
ATOM 2495 N N . PHE A 1 374 ? 32.624 50.022 15.514 1.00 77.75 374 PHE A N 1
ATOM 2496 C CA . PHE A 1 374 ? 32.165 48.848 14.782 1.00 79.46 374 PHE A CA 1
ATOM 2497 C C . PHE A 1 374 ? 32.287 49.037 13.276 1.00 81.60 374 PHE A C 1
ATOM 2498 O O . PHE A 1 374 ? 31.977 50.110 12.744 1.00 83.37 374 PHE A O 1
ATOM 2506 N N . THR A 1 375 ? 32.727 47.983 12.585 1.00 76.49 375 THR A N 1
ATOM 2507 C CA . THR A 1 375 ? 32.709 48.026 11.132 1.00 77.49 375 THR A CA 1
ATOM 2508 C C . THR A 1 375 ? 31.274 47.985 10.624 1.00 77.81 375 THR A C 1
ATOM 2509 O O . THR A 1 375 ? 30.351 47.532 11.310 1.00 76.72 375 THR A O 1
ATOM 2513 N N . LYS A 1 376 ? 31.090 48.471 9.399 1.00 82.21 376 LYS A N 1
ATOM 2514 C CA . LYS A 1 376 ? 29.869 48.168 8.675 1.00 78.62 376 LYS A CA 1
ATOM 2515 C C . LYS A 1 376 ? 29.786 46.647 8.553 1.00 76.30 376 LYS A C 1
ATOM 2516 O O . LYS A 1 376 ? 30.804 45.962 8.714 1.00 78.70 376 LYS A O 1
ATOM 2522 N N . PRO A 1 377 ? 28.601 46.073 8.349 1.00 70.59 377 PRO A N 1
ATOM 2523 C CA . PRO A 1 377 ? 28.537 44.613 8.229 1.00 72.62 377 PRO A CA 1
ATOM 2524 C C . PRO A 1 377 ? 29.491 44.135 7.141 1.00 74.87 377 PRO A C 1
ATOM 2525 O O . PRO A 1 377 ? 29.584 44.732 6.068 1.00 76.76 377 PRO A O 1
ATOM 2529 N N . LEU A 1 378 ? 30.258 43.090 7.454 1.00 73.66 378 LEU A N 1
ATOM 2530 C CA . LEU A 1 378 ? 31.349 42.680 6.577 1.00 71.43 378 LEU A CA 1
ATOM 2531 C C . LEU A 1 378 ? 30.861 41.982 5.319 1.00 77.00 378 LEU A C 1
ATOM 2532 O O . LEU A 1 378 ? 31.602 41.895 4.333 1.00 76.19 378 LEU A O 1
ATOM 2537 N N . MET A 1 379 ? 29.635 41.487 5.327 1.00 77.25 379 MET A N 1
ATOM 2538 C CA . MET A 1 379 ? 29.132 40.679 4.238 1.00 68.27 379 MET A CA 1
ATOM 2539 C C . MET A 1 379 ? 27.766 41.186 3.849 1.00 69.62 379 MET A C 1
ATOM 2540 O O . MET A 1 379 ? 27.226 42.118 4.447 1.00 68.70 379 MET A O 1
ATOM 2545 N N . ASP A 1 380 ? 27.230 40.560 2.808 1.00 74.82 380 ASP A N 1
ATOM 2546 C CA . ASP A 1 380 ? 25.942 40.963 2.273 1.00 78.37 380 ASP A CA 1
ATOM 2547 C C . ASP A 1 380 ? 24.813 40.592 3.220 1.00 76.81 380 ASP A C 1
ATOM 2548 O O . ASP A 1 380 ? 23.691 41.082 3.062 1.00 83.34 380 ASP A O 1
ATOM 2553 N N . ARG A 1 381 ? 25.085 39.734 4.186 1.00 70.62 381 ARG A N 1
ATOM 2554 C CA . ARG A 1 381 ? 24.098 39.712 5.256 1.00 84.69 381 ARG A CA 1
ATOM 2555 C C . ARG A 1 381 ? 24.500 40.691 6.366 1.00 75.95 381 ARG A C 1
ATOM 2556 O O . ARG A 1 381 ? 25.694 40.848 6.656 1.00 72.39 381 ARG A O 1
ATOM 2564 N N . PRO A 1 382 ? 23.527 41.361 7.003 1.00 79.67 382 PRO A N 1
ATOM 2565 C CA . PRO A 1 382 ? 23.862 42.346 8.043 1.00 81.28 382 PRO A CA 1
ATOM 2566 C C . PRO A 1 382 ? 24.090 41.677 9.377 1.00 67.13 382 PRO A C 1
ATOM 2567 O O . PRO A 1 382 ? 23.532 42.128 10.377 1.00 76.53 382 PRO A O 1
ATOM 2571 N N . THR A 1 383 ? 24.861 40.595 9.403 1.00 62.65 383 THR A N 1
ATOM 2572 C CA . THR A 1 383 ? 24.887 39.712 10.554 1.00 72.96 383 THR A CA 1
ATOM 2573 C C . THR A 1 383 ? 26.245 39.566 11.216 1.00 70.93 383 THR A C 1
ATOM 2574 O O . THR A 1 383 ? 26.295 39.106 12.358 1.00 73.22 383 THR A O 1
ATOM 2578 N N . VAL A 1 384 ? 27.335 39.926 10.556 1.00 64.67 384 VAL A N 1
ATOM 2579 C CA . VAL A 1 384 ? 28.668 39.787 11.128 1.00 63.09 384 VAL A CA 1
ATOM 2580 C C . VAL A 1 384 ? 29.345 41.150 11.170 1.00 66.82 384 VAL A C 1
ATOM 2581 O O . VAL A 1 384 ? 29.444 41.839 10.147 1.00 71.76 384 VAL A O 1
ATOM 2585 N N . PHE A 1 385 ? 29.800 41.541 12.356 1.00 72.08 385 PHE A N 1
ATOM 2586 C CA . PHE A 1 385 ? 30.504 42.796 12.557 1.00 68.21 385 PHE A CA 1
ATOM 2587 C C . PHE A 1 385 ? 31.821 42.508 13.257 1.00 71.95 385 PHE A C 1
ATOM 2588 O O . PHE A 1 385 ? 31.989 41.459 13.880 1.00 74.70 385 PHE A O 1
ATOM 2596 N N . ILE A 1 386 ? 32.744 43.467 13.207 1.00 73.70 386 ILE A N 1
ATOM 2597 C CA . ILE A 1 386 ? 33.959 43.423 14.020 1.00 71.35 386 ILE A CA 1
ATOM 2598 C C . ILE A 1 386 ? 34.063 44.711 14.831 1.00 74.05 386 ILE A C 1
ATOM 2599 O O . ILE A 1 386 ? 33.898 45.808 14.279 1.00 72.70 386 ILE A O 1
ATOM 2604 N N . GLU A 1 387 ? 34.349 44.575 16.134 1.00 77.53 387 GLU A N 1
ATOM 2605 C CA . GLU A 1 387 ? 34.480 45.693 17.062 1.00 66.75 387 GLU A CA 1
ATOM 2606 C C . GLU A 1 387 ? 35.952 45.927 17.377 1.00 65.80 387 GLU A C 1
ATOM 2607 O O . GLU A 1 387 ? 36.701 44.972 17.606 1.00 66.94 387 GLU A O 1
ATOM 2613 N N . ILE A 1 388 ? 36.375 47.189 17.347 1.00 64.77 388 ILE A N 1
ATOM 2614 C CA . ILE A 1 388 ? 37.697 47.593 17.816 1.00 67.34 388 ILE A CA 1
ATOM 2615 C C . ILE A 1 388 ? 37.525 48.401 19.092 1.00 77.98 388 ILE A C 1
ATOM 2616 O O . ILE A 1 388 ? 36.807 49.409 19.104 1.00 81.26 388 ILE A O 1
ATOM 2621 N N . ILE A 1 389 ? 38.219 47.991 20.148 1.00 75.26 389 ILE A N 1
ATOM 2622 C CA . ILE A 1 389 ? 37.996 48.542 21.475 1.00 84.21 389 ILE A CA 1
ATOM 2623 C C . ILE A 1 389 ? 39.339 48.832 22.134 1.00 83.45 389 ILE A C 1
ATOM 2624 O O . ILE A 1 389 ? 40.310 48.084 21.957 1.00 79.09 389 ILE A O 1
ATOM 2629 N N . GLN A 1 390 ? 39.391 49.939 22.876 1.00 78.72 390 GLN A N 1
ATOM 2630 C CA . GLN A 1 390 ? 40.575 50.353 23.612 1.00 81.19 390 GLN A CA 1
ATOM 2631 C C . GLN A 1 390 ? 40.169 50.663 25.046 1.00 82.76 390 GLN A C 1
ATOM 2632 O O . GLN A 1 390 ? 39.288 51.497 25.282 1.00 82.72 390 GLN A O 1
ATOM 2638 N N . ARG A 1 391 ? 40.818 50.011 25.998 1.00 77.80 391 ARG A N 1
ATOM 2639 C CA . ARG A 1 391 ? 40.440 50.109 27.400 1.00 84.79 391 ARG A CA 1
ATOM 2640 C C . ARG A 1 391 ? 41.448 50.963 28.171 1.00 90.35 391 ARG A C 1
ATOM 2641 O O . ARG A 1 391 ? 42.663 50.834 27.975 1.00 90.83 391 ARG A O 1
ATOM 2649 N N . ASN A 1 392 ? 40.925 51.868 29.027 1.00 88.39 392 ASN A N 1
ATOM 2650 C CA . ASN A 1 392 ? 41.692 52.696 29.973 1.00 84.79 392 ASN A CA 1
ATOM 2651 C C . ASN A 1 392 ? 40.987 52.495 31.303 1.00 86.53 392 ASN A C 1
ATOM 2652 O O . ASN A 1 392 ? 40.190 53.337 31.731 1.00 84.63 392 ASN A O 1
ATOM 2657 N N . ASN A 1 393 ? 41.255 51.351 31.920 1.00 88.14 393 ASN A N 1
ATOM 2658 C CA . ASN A 1 393 ? 40.663 50.956 33.191 1.00 86.90 393 ASN A CA 1
ATOM 2659 C C . ASN A 1 393 ? 39.136 50.992 33.135 1.00 85.92 393 ASN A C 1
ATOM 2660 O O . ASN A 1 393 ? 38.470 51.806 33.774 1.00 86.51 393 ASN A O 1
ATOM 2665 N N . PHE A 1 394 ? 38.604 50.060 32.345 1.00 84.17 394 PHE A N 1
ATOM 2666 C CA . PHE A 1 394 ? 37.165 49.824 32.313 1.00 81.46 394 PHE A CA 1
ATOM 2667 C C . PHE A 1 394 ? 36.947 48.397 31.830 1.00 76.72 394 PHE A C 1
ATOM 2668 O O . PHE A 1 394 ? 37.203 48.094 30.666 1.00 84.82 394 PHE A O 1
ATOM 2676 N N . ASP A 1 395 ? 36.506 47.520 32.722 1.00 82.86 395 ASP A N 1
ATOM 2677 C CA . ASP A 1 395 ? 36.160 46.164 32.326 1.00 78.72 395 ASP A CA 1
ATOM 2678 C C . ASP A 1 395 ? 34.838 46.110 31.565 1.00 81.22 395 ASP A C 1
ATOM 2679 O O . ASP A 1 395 ? 34.407 45.017 31.172 1.00 85.50 395 ASP A O 1
ATOM 2684 N N . GLY A 1 396 ? 34.210 47.260 31.314 1.00 77.57 396 GLY A N 1
ATOM 2685 C CA . GLY A 1 396 ? 32.932 47.292 30.624 1.00 79.67 396 GLY A CA 1
ATOM 2686 C C . GLY A 1 396 ? 32.979 46.748 29.199 1.00 87.03 396 GLY A C 1
ATOM 2687 O O . GLY A 1 396 ? 34.025 46.524 28.579 1.00 78.20 396 GLY A O 1
ATOM 2688 N N . PHE A 1 397 ? 31.783 46.523 28.666 1.00 83.86 397 PHE A N 1
ATOM 2689 C CA . PHE A 1 397 ? 31.637 45.974 27.331 1.00 78.01 397 PHE A CA 1
ATOM 2690 C C . PHE A 1 397 ? 30.738 46.832 26.454 1.00 88.48 397 PHE A C 1
ATOM 2691 O O . PHE A 1 397 ? 30.348 46.392 25.360 1.00 85.33 397 PHE A O 1
ATOM 2699 N N . GLY A 1 398 ? 30.423 48.044 26.887 1.00 88.50 398 GLY A N 1
ATOM 2700 C CA . GLY A 1 398 ? 29.619 48.937 26.092 1.00 87.18 398 GLY A CA 1
ATOM 2701 C C . GLY A 1 398 ? 28.154 48.963 26.445 1.00 85.99 398 GLY A C 1
ATOM 2702 O O . GLY A 1 398 ? 27.359 49.468 25.643 1.00 87.94 398 GLY A O 1
ATOM 2703 N N . ALA A 1 399 ? 27.771 48.444 27.615 1.00 84.77 399 ALA A N 1
ATOM 2704 C CA . ALA A 1 399 ? 26.369 48.493 27.999 1.00 83.81 399 ALA A CA 1
ATOM 2705 C C . ALA A 1 399 ? 25.825 49.917 27.945 1.00 88.14 399 ALA A C 1
ATOM 2706 O O . ALA A 1 399 ? 24.665 50.114 27.578 1.00 89.13 399 ALA A O 1
ATOM 2708 N N . GLY A 1 400 ? 26.646 50.921 28.280 1.00 87.52 400 GLY A N 1
ATOM 2709 C CA . GLY A 1 400 ? 26.180 52.299 28.221 1.00 88.36 400 GLY A CA 1
ATOM 2710 C C . GLY A 1 400 ? 25.784 52.748 26.827 1.00 89.24 400 GLY A C 1
ATOM 2711 O O . GLY A 1 400 ? 24.837 53.527 26.656 1.00 86.34 400 GLY A O 1
ATOM 2712 N N . ASN A 1 401 ? 26.485 52.257 25.811 1.00 91.57 401 ASN A N 1
ATOM 2713 C CA . ASN A 1 401 ? 26.204 52.694 24.456 1.00 89.30 401 ASN A CA 1
ATOM 2714 C C . ASN A 1 401 ? 24.857 52.201 23.951 1.00 94.27 401 ASN A C 1
ATOM 2715 O O . ASN A 1 401 ? 24.344 52.756 22.977 1.00 94.82 401 ASN A O 1
ATOM 2720 N N . PHE A 1 402 ? 24.260 51.182 24.577 1.00 93.72 402 PHE A N 1
ATOM 2721 C CA . PHE A 1 402 ? 22.883 50.851 24.226 1.00 93.71 402 PHE A CA 1
ATOM 2722 C C . PHE A 1 402 ? 21.956 51.991 24.611 1.00 95.01 402 PHE A C 1
ATOM 2723 O O . PHE A 1 402 ? 21.138 52.439 23.800 1.00 95.56 402 PHE A O 1
ATOM 2731 N N . LYS A 1 403 ? 22.068 52.469 25.851 1.00 96.45 403 LYS A N 1
ATOM 2732 C CA . LYS A 1 403 ? 21.251 53.596 26.283 1.00 93.47 403 LYS A CA 1
ATOM 2733 C C . LYS A 1 403 ? 21.528 54.812 25.420 1.00 94.54 403 LYS A C 1
ATOM 2734 O O . LYS A 1 403 ? 20.603 55.431 24.882 1.00 96.55 403 LYS A O 1
ATOM 2736 N N . SER A 1 404 ? 22.806 55.149 25.256 1.00 90.34 404 SER A N 1
ATOM 2737 C CA . SER A 1 404 ? 23.167 56.320 24.472 1.00 91.79 404 SER A CA 1
ATOM 2738 C C . SER A 1 404 ? 22.655 56.204 23.033 1.00 97.03 404 SER A C 1
ATOM 2739 O O . SER A 1 404 ? 21.947 57.095 22.550 1.00 98.03 404 SER A O 1
ATOM 2742 N N . LEU A 1 405 ? 22.963 55.092 22.346 1.00 94.31 405 LEU A N 1
ATOM 2743 C CA . LEU A 1 405 ? 22.591 54.960 20.935 1.00 94.70 405 LEU A CA 1
ATOM 2744 C C . LEU A 1 405 ? 21.082 54.837 20.755 1.00 97.94 405 LEU A C 1
ATOM 2745 O O . LEU A 1 405 ? 20.512 55.429 19.832 1.00 101.09 405 LEU A O 1
ATOM 2750 N N . PHE A 1 406 ? 20.418 54.060 21.608 1.00 98.77 406 PHE A N 1
ATOM 2751 C CA . PHE A 1 406 ? 18.960 54.032 21.571 1.00 102.78 406 PHE A CA 1
ATOM 2752 C C . PHE A 1 406 ? 18.382 55.426 21.771 1.00 106.91 406 PHE A C 1
ATOM 2753 O O . PHE A 1 406 ? 17.437 55.819 21.077 1.00 106.75 406 PHE A O 1
ATOM 2761 N N . GLU A 1 407 ? 18.944 56.193 22.714 1.00 104.66 407 GLU A N 1
ATOM 2762 C CA . GLU A 1 407 ? 18.518 57.574 22.898 1.00 102.95 407 GLU A CA 1
ATOM 2763 C C . GLU A 1 407 ? 18.812 58.436 21.676 1.00 106.39 407 GLU A C 1
ATOM 2764 O O . GLU A 1 407 ? 18.216 59.509 21.537 1.00 108.91 407 GLU A O 1
ATOM 2770 N N . ALA A 1 408 ? 19.705 57.994 20.783 1.00 107.86 408 ALA A N 1
ATOM 2771 C CA . ALA A 1 408 ? 20.051 58.809 19.620 1.00 105.55 408 ALA A CA 1
ATOM 2772 C C . ALA A 1 408 ? 18.934 58.798 18.585 1.00 105.22 408 ALA A C 1
ATOM 2773 O O . ALA A 1 408 ? 18.533 59.855 18.082 1.00 104.47 408 ALA A O 1
ATOM 2775 N N . ILE A 1 409 ? 18.417 57.615 18.245 1.00 106.41 409 ILE A N 1
ATOM 2776 C CA . ILE A 1 409 ? 17.216 57.579 17.418 1.00 107.88 409 ILE A CA 1
ATOM 2777 C C . ILE A 1 409 ? 16.049 58.218 18.155 1.00 109.37 409 ILE A C 1
ATOM 2778 O O . ILE A 1 409 ? 15.187 58.847 17.533 1.00 113.88 409 ILE A O 1
ATOM 2783 N N . GLU A 1 410 ? 16.014 58.089 19.486 1.00 109.40 410 GLU A N 1
ATOM 2784 C CA . GLU A 1 410 ? 14.901 58.613 20.277 1.00 113.98 410 GLU A CA 1
ATOM 2785 C C . GLU A 1 410 ? 14.633 60.086 19.965 1.00 115.97 410 GLU A C 1
ATOM 2786 O O . GLU A 1 410 ? 13.520 60.455 19.574 1.00 114.13 410 GLU A O 1
ATOM 2792 N N . ARG A 1 411 ? 15.648 60.944 20.123 1.00 110.76 411 ARG A N 1
ATOM 2793 C CA . ARG A 1 411 ? 15.464 62.355 19.811 1.00 107.63 411 ARG A CA 1
ATOM 2794 C C . ARG A 1 411 ? 15.145 62.582 18.332 1.00 115.68 411 ARG A C 1
ATOM 2795 O O . ARG A 1 411 ? 14.558 63.615 17.994 1.00 112.71 411 ARG A O 1
ATOM 2797 N N . GLU A 1 412 ? 15.503 61.631 17.453 1.00 115.37 412 GLU A N 1
ATOM 2798 C CA . GLU A 1 412 ? 15.268 61.741 16.012 1.00 113.50 412 GLU A CA 1
ATOM 2799 C C . GLU A 1 412 ? 13.881 61.234 15.625 1.00 113.85 412 GLU A C 1
ATOM 2800 O O . GLU A 1 412 ? 13.217 61.830 14.770 1.00 112.98 412 GLU A O 1
ATOM 2806 N N . GLN A 1 413 ? 13.435 60.127 16.222 1.00 114.12 413 GLN A N 1
ATOM 2807 C CA . GLN A 1 413 ? 12.062 59.679 16.007 1.00 118.28 413 GLN A CA 1
ATOM 2808 C C . GLN A 1 413 ? 11.064 60.586 16.728 1.00 122.32 413 GLN A C 1
ATOM 2809 O O . GLN A 1 413 ? 9.964 60.834 16.213 1.00 121.99 413 GLN A O 1
ATOM 2815 N N . ASP A 1 414 ? 11.424 61.075 17.931 1.00 121.52 414 ASP A N 1
ATOM 2816 C CA . ASP A 1 414 ? 10.623 62.082 18.633 1.00 117.89 414 ASP A CA 1
ATOM 2817 C C . ASP A 1 414 ? 10.562 63.396 17.865 1.00 117.20 414 ASP A C 1
ATOM 2818 O O . ASP A 1 414 ? 9.604 64.161 18.041 1.00 112.97 414 ASP A O 1
ATOM 2823 N N . LEU A 1 415 ? 11.552 63.653 17.018 1.00 119.00 415 LEU A N 1
ATOM 2824 C CA . LEU A 1 415 ? 11.541 64.841 16.181 1.00 117.20 415 LEU A CA 1
ATOM 2825 C C . LEU A 1 415 ? 10.434 64.730 15.188 1.00 117.89 415 LEU A C 1
ATOM 2826 O O . LEU A 1 415 ? 9.774 65.709 14.884 1.00 115.95 415 LEU A O 1
ATOM 2831 N N . ARG A 1 416 ? 10.261 63.516 14.681 1.00 118.64 416 ARG A N 1
ATOM 2832 C CA . ARG A 1 416 ? 9.252 63.174 13.691 1.00 119.20 416 ARG A CA 1
ATOM 2833 C C . ARG A 1 416 ? 9.768 63.387 12.269 1.00 121.18 416 ARG A C 1
ATOM 2834 O O . ARG A 1 416 ? 10.973 63.328 12.013 1.00 118.51 416 ARG A O 1
#